Protein AF-A0A946UNJ3-F1 (afdb_monomer)

pLDDT: mean 85.1, std 15.71, range [40.22, 98.62]

Sequence (190 aa):
MTQVLRIAALFFGLLSFAACEQPQSEQPGTMLADGFWHARITLPGGDIDTGLELKRTSAGYVGSLINGQERVAIDDVRISDDGVLLRFSAFDNEIRAQRIGTGLAGELILTKRHGELQSMPFAATPGAAKAEQPAAASDADMSGRWAVQFNEPDGSISPSIGEFSQRGSRLFGTFLNPNGDYRYLAGHVR

Structure (mmCIF, N/CA/C/O backbone):
data_AF-A0A946UNJ3-F1
#
_entry.id   AF-A0A946UNJ3-F1
#
loop_
_atom_site.group_PDB
_atom_site.id
_atom_site.type_symbol
_atom_site.label_atom_id
_atom_site.label_alt_id
_atom_site.label_comp_id
_atom_site.label_asym_id
_atom_site.label_entity_id
_atom_site.label_seq_id
_atom_site.pdbx_PDB_ins_code
_atom_site.Cartn_x
_atom_site.Cartn_y
_atom_site.Cartn_z
_atom_site.occupancy
_atom_site.B_iso_or_equiv
_atom_site.auth_seq_id
_atom_site.auth_comp_id
_atom_site.auth_asym_id
_atom_site.auth_atom_id
_atom_site.pdbx_PDB_model_num
ATOM 1 N N . MET A 1 1 ? -37.111 3.731 96.669 1.00 42.47 1 MET A N 1
ATOM 2 C CA . MET A 1 1 ? -37.989 3.810 95.481 1.00 42.47 1 MET A CA 1
ATOM 3 C C . MET A 1 1 ? -37.128 4.169 94.284 1.00 42.47 1 MET A C 1
ATOM 5 O O . MET A 1 1 ? -36.212 4.967 94.409 1.00 42.47 1 MET A O 1
ATOM 9 N N . THR A 1 2 ? -37.348 3.441 93.206 1.00 40.22 2 THR A N 1
ATOM 10 C CA . THR A 1 2 ? -36.423 3.041 92.139 1.00 40.22 2 THR A CA 1
ATOM 11 C C . THR A 1 2 ? -36.188 4.154 91.109 1.00 40.22 2 THR A C 1
ATOM 13 O O . THR A 1 2 ? -37.158 4.693 90.587 1.00 40.22 2 THR A O 1
ATOM 16 N N . GLN A 1 3 ? -34.932 4.472 90.765 1.00 46.34 3 GLN A N 1
ATOM 17 C CA . GLN A 1 3 ? -34.619 5.222 89.539 1.00 46.34 3 GLN A CA 1
ATOM 18 C C . GLN A 1 3 ? -34.158 4.257 88.444 1.00 46.34 3 GLN A C 1
ATOM 20 O O . GLN A 1 3 ? -33.258 3.445 88.639 1.00 46.34 3 GLN A O 1
ATOM 25 N N . VAL A 1 4 ? -34.843 4.340 87.307 1.00 47.16 4 VAL A N 1
ATOM 26 C CA . VAL A 1 4 ? -34.701 3.481 86.132 1.00 47.16 4 VAL A CA 1
ATOM 27 C C . VAL A 1 4 ? -33.674 4.099 85.183 1.00 47.16 4 VAL A C 1
ATOM 29 O O . VAL A 1 4 ? -33.834 5.236 84.743 1.00 47.16 4 VAL A O 1
ATOM 32 N N . LEU A 1 5 ? -32.633 3.333 84.863 1.00 45.84 5 LEU A N 1
ATOM 33 C CA . LEU A 1 5 ? -31.602 3.653 83.878 1.00 45.84 5 LEU A CA 1
ATOM 34 C C . LEU A 1 5 ? -32.185 3.500 82.459 1.00 45.84 5 LEU A C 1
ATOM 36 O O . LEU A 1 5 ? -32.643 2.420 82.091 1.00 45.84 5 LEU A O 1
ATOM 40 N N . ARG A 1 6 ? -32.190 4.572 81.657 1.00 49.66 6 ARG A N 1
ATOM 41 C CA . ARG A 1 6 ? -32.596 4.534 80.241 1.00 49.66 6 ARG A CA 1
ATOM 42 C C . ARG A 1 6 ? -31.365 4.305 79.364 1.00 49.66 6 ARG A C 1
ATOM 44 O O . ARG A 1 6 ? -30.538 5.199 79.223 1.00 49.66 6 ARG A O 1
ATOM 51 N N . ILE A 1 7 ? -31.259 3.118 78.772 1.00 51.38 7 ILE A N 1
ATOM 52 C CA . ILE A 1 7 ? -30.267 2.795 77.740 1.00 51.38 7 ILE A CA 1
ATOM 53 C C . ILE A 1 7 ? -30.878 3.173 76.387 1.00 51.38 7 ILE A C 1
ATOM 55 O O . ILE A 1 7 ? -31.868 2.580 75.964 1.00 51.38 7 ILE A O 1
ATOM 59 N N . ALA A 1 8 ? -30.316 4.183 75.724 1.00 48.91 8 ALA A N 1
ATOM 60 C CA . ALA A 1 8 ? -30.650 4.515 74.344 1.00 48.91 8 ALA A CA 1
ATOM 61 C C . ALA A 1 8 ? -29.803 3.637 73.409 1.00 48.91 8 ALA A C 1
ATOM 63 O O . ALA A 1 8 ? -28.591 3.813 73.316 1.00 48.91 8 ALA A O 1
ATOM 64 N N . ALA A 1 9 ? -30.434 2.671 72.743 1.00 51.00 9 ALA A N 1
ATOM 65 C CA . ALA A 1 9 ? -29.799 1.876 71.699 1.00 51.00 9 ALA A CA 1
ATOM 66 C C . ALA A 1 9 ? -29.855 2.649 70.370 1.00 51.00 9 ALA A C 1
ATOM 68 O O . ALA A 1 9 ? -30.933 2.831 69.804 1.00 51.00 9 ALA A O 1
ATOM 69 N N . LEU A 1 10 ? -28.705 3.118 69.876 1.00 49.47 10 LEU A N 1
ATOM 70 C CA . LEU A 1 10 ? -28.580 3.625 68.508 1.00 49.47 10 LEU A CA 1
ATOM 71 C C . LEU A 1 10 ? -28.491 2.438 67.539 1.00 49.47 10 LEU A C 1
ATOM 73 O O . LEU A 1 10 ? -27.493 1.723 67.504 1.00 49.47 10 LEU A O 1
ATOM 77 N N . PHE A 1 11 ? -29.537 2.251 66.737 1.00 49.88 11 PHE A N 1
ATOM 78 C CA . PHE A 1 11 ? -29.521 1.384 65.562 1.00 49.88 11 PHE A CA 1
ATOM 79 C C . PHE A 1 11 ? -28.739 2.076 64.437 1.00 49.88 11 PHE A C 1
ATOM 81 O O . PHE A 1 11 ? -29.204 3.060 63.864 1.00 49.88 11 PHE A O 1
ATOM 88 N N . PHE A 1 12 ? -27.548 1.568 64.119 1.00 50.41 12 PHE A N 1
ATOM 89 C CA . PHE A 1 12 ? -26.779 1.987 62.948 1.00 50.41 12 PHE A CA 1
ATOM 90 C C . PHE A 1 12 ? -27.287 1.196 61.733 1.00 50.41 12 PHE A C 1
ATOM 92 O O . PHE A 1 12 ? -26.986 0.014 61.574 1.00 50.41 12 PHE A O 1
ATOM 99 N N . GLY A 1 13 ? -28.142 1.824 60.922 1.00 50.25 13 GLY A N 1
ATOM 100 C CA . GLY A 1 13 ? -28.676 1.234 59.696 1.00 50.25 13 GLY A CA 1
ATOM 101 C C . GLY A 1 13 ? -27.605 1.154 58.609 1.00 50.25 13 GLY A C 1
ATOM 102 O O . GLY A 1 13 ? -27.088 2.179 58.168 1.00 50.25 13 GLY A O 1
ATOM 103 N N . LEU A 1 14 ? -27.283 -0.064 58.171 1.00 58.34 14 LEU A N 1
ATOM 104 C CA . LEU A 1 14 ? -26.451 -0.328 56.998 1.00 58.34 14 LEU A CA 1
ATOM 105 C C . LEU A 1 14 ? -27.225 0.096 55.733 1.00 58.34 14 LEU A C 1
ATOM 107 O O . LEU A 1 14 ? -28.167 -0.584 55.328 1.00 58.34 14 LEU A O 1
ATOM 111 N N . LEU A 1 15 ? -26.845 1.216 55.109 1.00 58.19 15 LEU A N 1
ATOM 112 C CA . LEU A 1 15 ? -27.296 1.565 53.758 1.00 58.19 15 LEU A CA 1
ATOM 113 C C . LEU A 1 15 ? -26.518 0.723 52.738 1.00 58.19 15 LEU A C 1
ATOM 115 O O . LEU A 1 15 ? -25.352 0.989 52.448 1.00 58.19 15 LEU A O 1
ATOM 119 N N . SER A 1 16 ? -27.172 -0.292 52.181 1.00 51.38 16 SER A N 1
ATOM 120 C CA . SER A 1 16 ? -26.684 -1.031 51.019 1.00 51.38 16 SER A CA 1
ATOM 121 C C . SER A 1 16 ? -26.846 -0.165 49.766 1.00 51.38 16 SER A C 1
ATOM 123 O O . SER A 1 16 ? -27.938 -0.062 49.212 1.00 51.38 16 SER A O 1
ATOM 125 N N . PHE A 1 17 ? -25.766 0.472 49.313 1.00 57.84 17 PHE A N 1
ATOM 126 C CA . PHE A 1 17 ? -25.720 1.073 47.980 1.00 57.84 17 PHE A CA 1
ATOM 127 C C . PHE A 1 17 ? -25.658 -0.050 46.940 1.00 57.84 17 PHE A C 1
ATOM 129 O O . PHE A 1 17 ? -24.601 -0.620 46.681 1.00 57.84 17 PHE A O 1
ATOM 136 N N . ALA A 1 18 ? -26.807 -0.386 46.356 1.00 57.81 18 ALA A N 1
ATOM 137 C CA . ALA A 1 18 ? -26.866 -1.144 45.116 1.00 57.81 18 ALA A CA 1
ATOM 138 C C . ALA A 1 18 ? -26.365 -0.233 43.984 1.00 57.81 18 ALA A C 1
ATOM 140 O O . ALA A 1 18 ? -27.111 0.593 43.458 1.00 57.81 18 ALA A O 1
ATOM 141 N N . ALA A 1 19 ? -25.077 -0.337 43.659 1.00 59.09 19 ALA A N 1
ATOM 142 C CA . ALA A 1 19 ? -24.519 0.262 42.458 1.00 59.09 19 ALA A CA 1
ATOM 143 C C . ALA A 1 19 ? -25.071 -0.508 41.251 1.00 59.09 19 ALA A C 1
ATOM 145 O O . ALA A 1 19 ? -24.641 -1.621 40.957 1.00 59.09 19 ALA A O 1
ATOM 146 N N . CYS A 1 20 ? -26.074 0.063 40.586 1.00 59.00 20 CYS A N 1
ATOM 147 C CA . CYS A 1 20 ? -26.451 -0.368 39.248 1.00 59.00 20 CYS A CA 1
ATOM 148 C C . CYS A 1 20 ? -25.276 -0.069 38.315 1.00 59.00 20 CYS A C 1
ATOM 150 O O . CYS A 1 20 ? -25.045 1.084 37.952 1.00 59.00 20 CYS A O 1
ATOM 152 N N . GLU A 1 21 ? -24.538 -1.103 37.933 1.00 55.88 21 GLU A N 1
ATOM 153 C CA . GLU A 1 21 ? -23.559 -1.027 36.857 1.00 55.88 21 GLU A CA 1
ATOM 154 C C . GLU A 1 21 ? -24.334 -0.878 35.542 1.00 55.88 21 GLU A C 1
ATOM 156 O O . GLU A 1 21 ? -24.889 -1.836 35.002 1.00 55.88 21 GLU A O 1
ATOM 161 N N . GLN A 1 22 ? -24.491 0.364 35.080 1.00 55.31 22 GLN A N 1
ATOM 162 C CA . GLN A 1 22 ? -25.077 0.631 33.772 1.00 55.31 22 GLN A CA 1
ATOM 163 C C . GLN A 1 22 ? -24.116 0.118 32.691 1.00 55.31 22 GLN A C 1
ATOM 165 O O . GLN A 1 22 ? -22.941 0.492 32.713 1.00 55.31 22 GLN A O 1
ATOM 170 N N . PRO A 1 23 ? -24.585 -0.696 31.728 1.00 51.66 23 PRO A N 1
ATOM 171 C CA . PRO A 1 23 ? -23.760 -1.098 30.600 1.00 51.66 23 PRO A CA 1
ATOM 172 C C . PRO A 1 23 ? -23.327 0.158 29.839 1.00 51.66 23 PRO A C 1
ATOM 174 O O . PRO A 1 23 ? -24.168 0.958 29.420 1.00 51.66 23 PRO A O 1
ATOM 177 N N . GLN A 1 24 ? -22.013 0.351 29.702 1.00 49.00 24 GLN A N 1
ATOM 178 C CA . GLN A 1 24 ? -21.445 1.456 28.937 1.00 49.00 24 GLN A CA 1
ATOM 179 C C . GLN A 1 24 ? -21.927 1.352 27.489 1.00 49.00 24 GLN A C 1
ATOM 181 O O . GLN A 1 24 ? -21.536 0.458 26.743 1.00 49.00 24 GLN A O 1
ATOM 186 N N . SER A 1 25 ? -22.802 2.271 27.092 1.00 49.66 25 SER A N 1
ATOM 187 C CA . SER A 1 25 ? -23.155 2.488 25.695 1.00 49.66 25 SER A CA 1
ATOM 188 C C . SER A 1 25 ? -21.896 2.898 24.926 1.00 49.66 25 SER A C 1
ATOM 190 O O . SER A 1 25 ? -21.310 3.936 25.249 1.00 49.66 25 SER A O 1
ATOM 192 N N . GLU A 1 26 ? -21.483 2.095 23.936 1.00 49.47 26 GLU A N 1
ATOM 193 C CA . GLU A 1 26 ? -20.401 2.434 23.000 1.00 49.47 26 GLU A CA 1
ATOM 194 C C . GLU A 1 26 ? -20.651 3.842 22.434 1.00 49.47 26 GLU A C 1
ATOM 196 O O . GLU A 1 26 ? -21.698 4.109 21.837 1.00 49.47 26 GLU A O 1
ATOM 201 N N . GLN A 1 27 ? -19.726 4.776 22.675 1.00 47.78 27 GLN A N 1
ATOM 202 C CA . GLN A 1 27 ? -19.889 6.142 22.195 1.00 47.78 27 GLN A CA 1
ATOM 203 C C . GLN A 1 27 ? -19.743 6.191 20.665 1.00 47.78 27 GLN A C 1
ATOM 205 O O . GLN A 1 27 ? -18.763 5.678 20.128 1.00 47.78 27 GLN A O 1
ATOM 210 N N . PRO A 1 28 ? -20.640 6.885 19.945 1.00 47.66 28 PRO A N 1
ATOM 211 C CA . PRO A 1 28 ? -20.635 6.946 18.480 1.00 47.66 28 PRO A CA 1
ATOM 212 C C . PRO A 1 28 ? -19.391 7.617 17.851 1.00 47.66 28 PRO A C 1
ATOM 214 O O . PRO A 1 28 ? -19.288 7.666 16.631 1.00 47.66 28 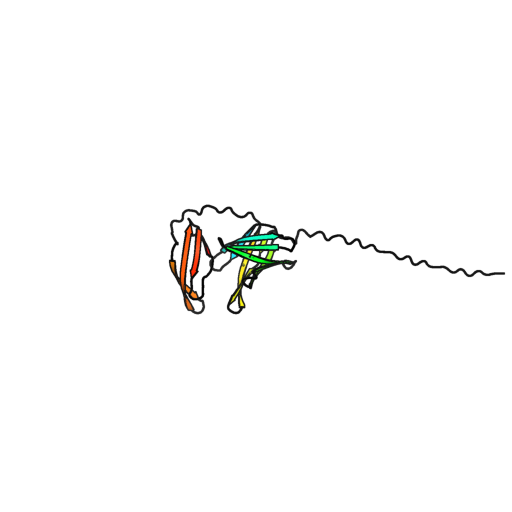PRO A O 1
ATOM 217 N N . GLY A 1 29 ? -18.436 8.115 18.651 1.00 56.03 29 GLY A N 1
ATOM 218 C CA . GLY A 1 29 ? -17.190 8.749 18.193 1.00 56.03 29 GLY A CA 1
ATOM 219 C C . GLY A 1 29 ? -15.953 7.838 18.110 1.00 56.03 29 GLY A C 1
ATOM 220 O O . GLY A 1 29 ? -14.927 8.270 17.588 1.00 56.03 29 GLY A O 1
ATOM 221 N N . THR A 1 30 ? -16.017 6.593 18.601 1.00 67.06 30 THR A N 1
ATOM 222 C CA . THR A 1 30 ? -14.864 5.663 18.622 1.00 67.06 30 THR A CA 1
ATOM 223 C C . THR A 1 30 ? -14.885 4.623 17.503 1.00 67.06 30 THR A C 1
ATOM 225 O O . THR A 1 30 ? -13.917 3.886 17.322 1.00 67.06 30 THR A O 1
ATOM 228 N N . MET A 1 31 ? -15.963 4.549 16.723 1.00 86.44 31 MET A N 1
ATOM 229 C CA . MET A 1 31 ? -16.123 3.544 15.672 1.00 86.44 31 MET A CA 1
ATOM 230 C C . MET A 1 31 ? -15.683 4.070 14.305 1.00 86.44 31 MET A C 1
ATOM 232 O O . MET A 1 31 ? -15.954 5.215 13.951 1.00 86.44 31 MET A O 1
ATOM 236 N N . LEU A 1 32 ? -15.018 3.219 13.522 1.00 92.19 32 LEU A N 1
ATOM 237 C CA . LEU A 1 32 ? -14.751 3.478 12.109 1.00 92.19 32 LEU A CA 1
ATOM 238 C C . LEU A 1 32 ? -15.896 2.909 11.271 1.00 92.19 32 LEU A C 1
ATOM 240 O O . LEU A 1 32 ? -16.498 1.903 11.637 1.00 92.19 32 LEU A O 1
ATOM 244 N N . ALA A 1 33 ? -16.195 3.559 10.148 1.00 93.88 33 ALA A N 1
ATOM 245 C CA . ALA A 1 33 ? -17.148 3.027 9.185 1.00 93.88 33 ALA A CA 1
ATOM 246 C C . ALA A 1 33 ? -16.638 1.705 8.585 1.00 93.88 33 ALA A C 1
ATOM 248 O O . ALA A 1 33 ? -15.491 1.614 8.136 1.00 93.88 33 ALA A O 1
ATOM 249 N N . ASP A 1 34 ? -17.521 0.710 8.549 1.00 94.75 34 ASP A N 1
ATOM 250 C CA . ASP A 1 34 ? -17.290 -0.545 7.842 1.00 94.75 34 ASP A CA 1
ATOM 251 C C . ASP A 1 34 ? -17.349 -0.340 6.324 1.00 94.75 34 ASP A C 1
ATOM 253 O O . ASP A 1 34 ? -18.137 0.457 5.808 1.00 94.75 34 ASP A O 1
ATOM 257 N N . GLY A 1 35 ? -16.550 -1.122 5.601 1.00 95.62 35 GLY A N 1
ATOM 258 C CA . GLY A 1 35 ? -16.524 -1.162 4.147 1.00 95.62 35 GLY A CA 1
ATOM 259 C C . GLY A 1 35 ? -15.325 -0.441 3.545 1.00 95.62 35 GLY A C 1
ATOM 260 O O . GLY A 1 35 ? -14.227 -0.425 4.105 1.00 95.62 35 GLY A O 1
ATOM 261 N N . PHE A 1 36 ? -15.530 0.093 2.344 1.00 97.25 36 PHE A N 1
ATOM 262 C CA . PHE A 1 36 ? -14.470 0.657 1.522 1.00 97.25 36 PHE A CA 1
ATOM 263 C C . PHE A 1 36 ? -14.186 2.123 1.876 1.00 97.25 36 PHE A C 1
ATOM 265 O O . PHE A 1 36 ? -15.066 2.902 2.241 1.00 97.25 36 PHE A O 1
ATOM 272 N N . TRP A 1 37 ? -12.925 2.500 1.730 1.00 97.75 37 TRP A N 1
ATOM 273 C CA . TRP A 1 37 ? -12.398 3.836 1.925 1.00 97.75 37 TRP A CA 1
ATOM 274 C C . TRP A 1 37 ? -11.535 4.198 0.718 1.00 97.75 37 TRP A C 1
ATOM 276 O O . TRP A 1 37 ? -10.652 3.436 0.314 1.00 97.75 37 TRP A O 1
ATOM 286 N N . HIS A 1 38 ? -11.769 5.376 0.147 1.00 96.69 38 HIS A N 1
ATOM 287 C CA . HIS A 1 38 ? -10.869 5.963 -0.838 1.00 96.69 38 HIS A CA 1
ATOM 288 C C . HIS A 1 38 ? -9.634 6.463 -0.107 1.00 96.69 38 HIS A C 1
ATOM 290 O O . HIS A 1 38 ? -9.719 7.441 0.633 1.00 96.69 38 HIS A O 1
ATOM 296 N N . ALA A 1 39 ? -8.513 5.778 -0.295 1.00 97.12 39 ALA A N 1
ATOM 297 C CA . ALA A 1 39 ? -7.251 6.109 0.334 1.00 97.12 39 ALA A CA 1
ATOM 298 C C . ALA A 1 39 ? -6.309 6.786 -0.667 1.00 97.12 39 ALA A C 1
ATOM 300 O O . ALA A 1 39 ? -6.368 6.551 -1.874 1.00 97.12 39 ALA A O 1
ATOM 301 N N . ARG A 1 40 ? -5.426 7.632 -0.154 1.00 96.88 40 ARG A N 1
ATOM 302 C CA . ARG A 1 40 ? -4.381 8.305 -0.912 1.00 96.88 40 ARG A CA 1
ATOM 303 C C . ARG A 1 40 ? -3.081 8.258 -0.136 1.00 96.88 40 ARG A C 1
ATOM 305 O O . ARG A 1 40 ? -3.077 8.532 1.063 1.00 96.88 40 ARG A O 1
ATOM 312 N N . ILE A 1 41 ? -1.998 7.959 -0.842 1.00 96.88 41 ILE A N 1
ATOM 313 C CA . ILE A 1 41 ? -0.628 8.074 -0.345 1.00 96.88 41 ILE A CA 1
ATOM 314 C C . ILE A 1 41 ? 0.089 9.105 -1.213 1.00 96.88 41 ILE A C 1
ATOM 316 O O . ILE A 1 41 ? 0.117 8.960 -2.434 1.00 96.88 41 ILE A O 1
ATOM 320 N N . THR A 1 42 ? 0.663 10.137 -0.605 1.00 95.88 42 THR A N 1
ATOM 321 C CA . THR A 1 42 ? 1.385 11.182 -1.343 1.00 95.88 42 THR A CA 1
ATOM 322 C C . THR A 1 42 ? 2.873 10.855 -1.397 1.00 95.88 42 THR A C 1
ATOM 324 O O . THR A 1 42 ? 3.524 10.685 -0.367 1.00 95.88 42 THR A O 1
ATOM 327 N N . LEU A 1 43 ? 3.423 10.786 -2.609 1.00 89.56 43 LEU A N 1
ATOM 328 C CA . LEU A 1 43 ? 4.853 10.614 -2.868 1.00 89.56 43 LEU A CA 1
ATOM 329 C C . LEU A 1 43 ? 5.437 11.876 -3.516 1.00 89.56 43 LEU A C 1
ATOM 331 O O . LEU A 1 43 ? 4.701 12.637 -4.147 1.00 89.56 43 LEU A O 1
ATOM 335 N N . PRO A 1 44 ? 6.772 12.061 -3.486 1.00 84.31 44 PRO A N 1
ATOM 336 C CA . PRO A 1 44 ? 7.431 13.125 -4.248 1.00 84.31 44 PRO A CA 1
ATOM 337 C C . PRO A 1 44 ? 7.102 13.098 -5.751 1.00 84.31 44 PRO A C 1
ATOM 339 O O . PRO A 1 44 ? 7.047 14.143 -6.389 1.00 84.31 44 PRO A O 1
ATOM 342 N N . GLY A 1 45 ? 6.872 11.903 -6.310 1.00 82.94 45 GLY A N 1
ATOM 343 C CA . GLY A 1 45 ? 6.526 11.697 -7.721 1.00 82.94 45 GLY A CA 1
ATOM 344 C C . GLY A 1 45 ? 5.034 11.815 -8.053 1.00 82.94 45 GLY A C 1
ATOM 345 O O . GLY A 1 45 ? 4.668 11.611 -9.208 1.00 82.94 45 GLY A O 1
ATOM 346 N N . GLY A 1 46 ? 4.177 12.114 -7.071 1.00 87.50 46 GLY A N 1
ATOM 347 C CA . GLY A 1 46 ? 2.729 12.235 -7.242 1.00 87.50 46 GLY A CA 1
ATOM 348 C C . GLY A 1 46 ? 1.917 11.366 -6.283 1.00 87.50 46 GLY A C 1
ATOM 349 O O . GLY A 1 46 ? 2.452 10.578 -5.505 1.00 87.50 46 GLY A O 1
ATOM 350 N N . ASP A 1 47 ? 0.599 11.523 -6.339 1.00 91.25 47 ASP A N 1
ATOM 351 C CA . ASP A 1 47 ? -0.323 10.786 -5.479 1.00 91.25 47 ASP A CA 1
ATOM 352 C C . ASP A 1 47 ? -0.600 9.372 -6.010 1.00 91.25 47 ASP A C 1
ATOM 354 O O . ASP A 1 47 ? -0.833 9.164 -7.205 1.00 91.25 47 ASP A O 1
ATOM 358 N N . ILE A 1 48 ? -0.650 8.406 -5.093 1.00 90.19 48 ILE A N 1
ATOM 359 C CA . ILE A 1 48 ? -1.222 7.078 -5.317 1.00 90.19 48 ILE A CA 1
ATOM 360 C C . ILE A 1 48 ? -2.637 7.079 -4.749 1.00 90.19 48 ILE A C 1
ATOM 362 O O . ILE A 1 48 ? -2.816 7.067 -3.531 1.00 90.19 48 ILE A O 1
ATOM 366 N N . ASP A 1 49 ? -3.639 7.038 -5.625 1.00 90.94 49 ASP A N 1
ATOM 367 C CA . ASP A 1 49 ? -5.016 6.748 -5.228 1.00 90.94 49 ASP A CA 1
ATOM 368 C C . ASP A 1 49 ? -5.192 5.220 -5.091 1.00 90.94 49 ASP A C 1
ATOM 370 O O . ASP A 1 49 ? -4.990 4.456 -6.036 1.00 90.94 49 ASP A O 1
ATOM 374 N N . THR A 1 50 ? -5.565 4.769 -3.895 1.00 92.44 50 THR A N 1
ATOM 375 C CA . THR A 1 50 ? -5.661 3.362 -3.478 1.00 92.44 50 THR A CA 1
ATOM 376 C C . THR A 1 50 ? -6.959 3.124 -2.685 1.00 92.44 50 THR A C 1
ATOM 378 O O . THR A 1 50 ? -7.771 4.031 -2.482 1.00 92.44 50 THR A O 1
ATOM 381 N N . GLY A 1 51 ? -7.224 1.880 -2.292 1.00 95.38 51 GLY A N 1
ATOM 382 C CA . GLY A 1 51 ? -8.360 1.519 -1.449 1.00 95.38 51 GLY A CA 1
ATOM 383 C C . GLY A 1 51 ? -7.905 1.050 -0.075 1.00 95.38 51 GLY A C 1
ATOM 384 O O . GLY A 1 51 ? -6.914 0.338 0.038 1.00 95.38 51 GLY A O 1
ATOM 385 N N . LEU A 1 52 ? -8.659 1.399 0.958 1.00 97.81 52 LEU A N 1
ATOM 386 C CA . LEU A 1 52 ? -8.597 0.752 2.265 1.00 97.81 52 LEU A CA 1
ATOM 387 C C . LEU A 1 52 ? -9.954 0.089 2.510 1.00 97.81 52 LEU A C 1
ATOM 389 O O . LEU A 1 52 ? -10.991 0.710 2.322 1.00 97.81 52 LEU A O 1
ATOM 393 N N . GLU A 1 53 ? -9.972 -1.172 2.913 1.00 97.62 53 GLU A N 1
ATOM 394 C CA . GLU A 1 53 ? -11.196 -1.850 3.338 1.00 97.62 53 GLU A CA 1
ATOM 395 C C . GLU A 1 53 ? -11.085 -2.177 4.821 1.00 97.62 53 GLU A C 1
ATOM 397 O O . GLU A 1 53 ? -10.096 -2.772 5.245 1.00 97.62 53 GLU A O 1
ATOM 402 N N . LEU A 1 54 ? -12.079 -1.768 5.606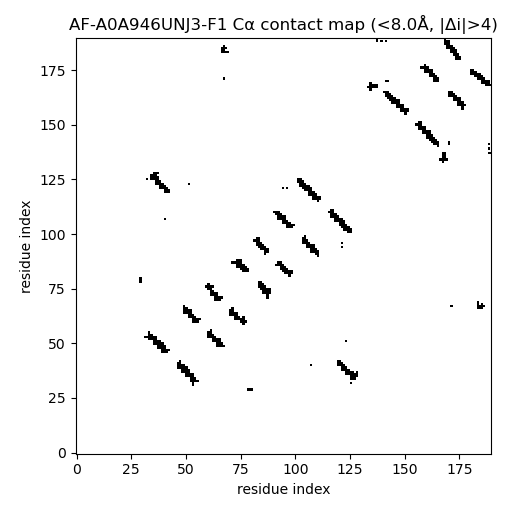 1.00 97.62 54 LEU A N 1
ATOM 403 C CA . LEU A 1 54 ? -12.170 -2.049 7.035 1.00 97.62 54 LEU A CA 1
ATOM 404 C C . LEU A 1 54 ? -13.418 -2.878 7.306 1.00 97.62 54 LEU A C 1
ATOM 406 O O . LEU A 1 54 ? -14.482 -2.635 6.738 1.00 97.62 54 LEU A O 1
ATOM 410 N N . LYS A 1 55 ? -13.294 -3.859 8.192 1.00 96.44 55 LYS A N 1
ATOM 411 C CA . LYS A 1 55 ? -14.401 -4.717 8.588 1.00 96.44 55 LYS A CA 1
ATOM 412 C C . LYS A 1 55 ? -14.395 -4.910 10.092 1.00 96.44 55 LYS A C 1
ATOM 414 O O . LYS A 1 55 ? -13.439 -5.460 10.645 1.00 96.44 55 LYS A O 1
ATOM 419 N N . ARG A 1 56 ? -15.489 -4.524 10.744 1.00 94.75 56 ARG A N 1
ATOM 420 C CA . ARG A 1 56 ? -15.748 -4.880 12.133 1.00 94.75 56 ARG A CA 1
ATOM 421 C C . ARG A 1 56 ? -15.963 -6.387 12.275 1.00 94.75 56 ARG A C 1
ATOM 423 O O . ARG A 1 56 ? -16.623 -7.055 11.478 1.00 94.75 56 ARG A O 1
ATOM 430 N N . THR A 1 57 ? -15.390 -6.918 13.338 1.00 93.06 57 THR A N 1
ATOM 431 C CA . THR A 1 57 ? -15.499 -8.298 13.801 1.00 93.06 57 THR A CA 1
ATOM 432 C C . THR A 1 57 ? -15.901 -8.286 15.275 1.00 93.06 57 THR A C 1
ATOM 434 O O . THR A 1 57 ? -15.935 -7.232 15.911 1.00 93.06 57 THR A O 1
ATOM 437 N N . SER A 1 58 ? -16.162 -9.455 15.859 1.00 90.44 58 SER A N 1
ATOM 438 C CA . SER A 1 58 ? -16.391 -9.567 17.306 1.00 90.44 58 SER A CA 1
ATOM 439 C C . SER A 1 58 ? -15.156 -9.224 18.151 1.00 90.44 58 SER A C 1
ATOM 441 O O . SER A 1 58 ? -15.303 -8.961 19.337 1.00 90.44 58 SER A O 1
ATOM 443 N N . ALA A 1 59 ? -13.952 -9.249 17.565 1.00 89.06 59 ALA A N 1
ATOM 444 C CA . ALA A 1 59 ? -12.681 -9.012 18.254 1.00 89.06 59 ALA A CA 1
ATOM 445 C C . ALA A 1 59 ? -12.095 -7.606 18.008 1.00 89.06 59 ALA A C 1
ATOM 447 O O . ALA A 1 59 ? -11.003 -7.313 18.486 1.00 89.06 59 ALA A O 1
ATOM 448 N N . GLY A 1 60 ? -12.787 -6.741 17.257 1.00 91.25 60 GLY A N 1
ATOM 449 C CA . GLY A 1 60 ? -12.280 -5.432 16.837 1.00 91.25 60 GLY A CA 1
ATOM 450 C C . GLY A 1 60 ? -12.426 -5.240 15.332 1.00 91.25 60 GLY A C 1
ATOM 451 O O . GLY A 1 60 ? -13.446 -5.619 14.762 1.00 91.25 60 GLY A O 1
ATOM 452 N N . TYR A 1 61 ? -11.414 -4.685 14.671 1.00 95.44 61 TYR A N 1
ATOM 453 C CA . TYR A 1 61 ? -11.407 -4.503 13.218 1.00 95.44 61 TYR A CA 1
ATOM 454 C C . TYR A 1 61 ? -10.291 -5.316 12.572 1.00 95.44 61 TYR A C 1
ATOM 456 O O . TYR A 1 61 ? -9.222 -5.501 13.145 1.00 95.44 61 TYR A O 1
ATOM 464 N N . VAL A 1 62 ? -10.546 -5.748 11.346 1.00 96.81 62 VAL A N 1
ATOM 465 C CA . VAL A 1 62 ? -9.522 -6.197 10.399 1.00 96.81 62 VAL A CA 1
ATOM 466 C C . VAL A 1 62 ? -9.646 -5.358 9.138 1.00 96.81 62 VAL A C 1
ATOM 468 O O . VAL A 1 62 ? -10.688 -4.738 8.900 1.00 96.81 62 VAL A O 1
ATOM 471 N N . GLY A 1 63 ? -8.610 -5.339 8.311 1.00 96.94 63 GLY A N 1
ATOM 472 C CA . GLY A 1 63 ? -8.675 -4.591 7.068 1.00 96.94 63 GLY A CA 1
ATOM 473 C C . GLY A 1 63 ? -7.752 -5.086 5.975 1.00 96.94 63 GLY A C 1
ATOM 474 O O . GLY A 1 63 ? -7.090 -6.120 6.076 1.00 96.94 63 GLY A O 1
ATOM 475 N N . SER A 1 64 ? -7.730 -4.337 4.882 1.00 97.44 64 SER A N 1
ATOM 476 C CA . SER A 1 64 ? -6.782 -4.532 3.792 1.00 97.44 64 SER A CA 1
ATOM 477 C C . SER A 1 64 ? -6.502 -3.222 3.068 1.00 97.44 64 SER A C 1
ATOM 479 O O . SER A 1 64 ? -7.434 -2.478 2.766 1.00 97.44 64 SER A O 1
ATOM 481 N N . LEU A 1 65 ? -5.237 -2.974 2.732 1.00 96.19 65 LEU A N 1
ATOM 482 C CA . LEU A 1 65 ? -4.850 -1.948 1.761 1.00 96.19 65 LEU A CA 1
ATOM 483 C C . LEU A 1 65 ? -4.840 -2.566 0.356 1.00 96.19 65 LEU A C 1
ATOM 485 O O . LEU A 1 65 ? -4.355 -3.681 0.168 1.00 96.19 65 LEU A O 1
ATOM 489 N N . ILE A 1 66 ? -5.395 -1.865 -0.627 1.00 93.44 66 ILE A N 1
ATOM 490 C CA . ILE A 1 66 ? -5.689 -2.398 -1.961 1.00 93.44 66 ILE A CA 1
ATOM 491 C C . ILE A 1 66 ? -4.784 -1.729 -2.994 1.00 93.44 66 ILE A C 1
ATOM 493 O O . ILE A 1 66 ? -4.986 -0.570 -3.354 1.00 93.44 66 ILE A O 1
ATOM 497 N N . ASN A 1 67 ? -3.824 -2.473 -3.529 1.00 87.62 67 ASN A N 1
ATOM 498 C CA . ASN A 1 67 ? -2.912 -2.005 -4.567 1.00 87.62 67 ASN A CA 1
ATOM 499 C C . ASN A 1 67 ? -3.181 -2.754 -5.879 1.00 87.62 67 ASN A C 1
ATOM 501 O O . ASN A 1 67 ? -2.688 -3.858 -6.115 1.00 87.62 67 ASN A O 1
ATOM 505 N N . GLY A 1 68 ? -4.024 -2.169 -6.732 1.00 83.56 68 GLY A N 1
ATOM 506 C CA . GLY A 1 68 ? -4.485 -2.834 -7.947 1.00 83.56 68 GLY A CA 1
ATOM 507 C C . GLY A 1 68 ? -5.256 -4.115 -7.626 1.00 83.56 68 GLY A C 1
ATOM 508 O O . GLY A 1 68 ? -6.356 -4.057 -7.085 1.00 83.56 68 GLY A O 1
ATOM 509 N N . GLN A 1 69 ? -4.685 -5.266 -7.988 1.00 82.38 69 GLN A N 1
ATOM 510 C CA . GLN A 1 69 ? -5.264 -6.585 -7.697 1.00 82.38 69 GLN A CA 1
ATOM 511 C C . GLN A 1 69 ? -4.785 -7.161 -6.355 1.00 82.38 69 GLN A C 1
ATOM 513 O O . GLN A 1 69 ? -5.359 -8.135 -5.868 1.00 82.38 69 GLN A O 1
ATOM 518 N 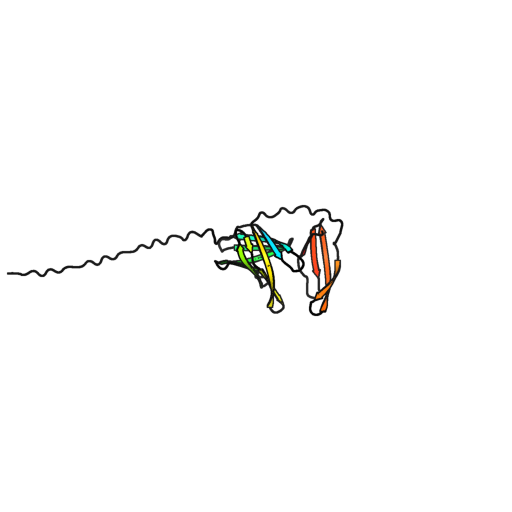N . GLU A 1 70 ? -3.749 -6.577 -5.748 1.00 88.31 70 GLU A N 1
ATOM 519 C CA . GLU A 1 70 ? -3.217 -7.028 -4.468 1.00 88.31 70 GLU A CA 1
ATOM 520 C C . GLU A 1 70 ? -4.025 -6.454 -3.302 1.00 88.31 70 GLU A C 1
ATOM 522 O O . GLU A 1 70 ? -4.406 -5.281 -3.285 1.00 88.31 70 GLU A O 1
ATOM 527 N N . ARG A 1 71 ? -4.254 -7.302 -2.297 1.00 92.56 71 ARG A N 1
ATOM 528 C CA . ARG A 1 71 ? -4.846 -6.934 -1.012 1.00 92.56 71 ARG A CA 1
ATOM 529 C C . ARG A 1 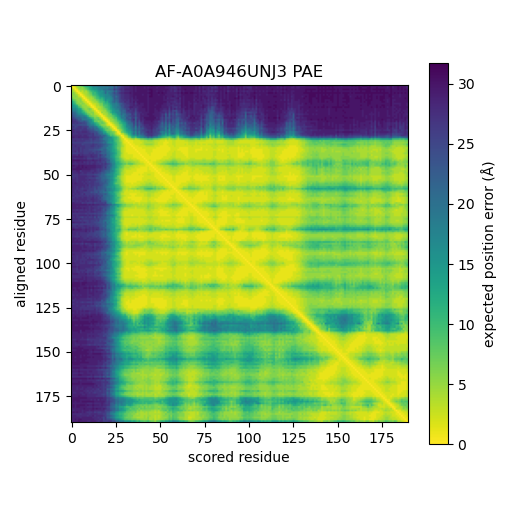71 ? -3.845 -7.261 0.083 1.00 92.56 71 ARG A C 1
ATOM 531 O O . ARG A 1 71 ? -3.593 -8.429 0.367 1.00 92.56 71 ARG A O 1
ATOM 538 N N . VAL A 1 72 ? -3.270 -6.224 0.674 1.00 94.12 72 VAL A N 1
ATOM 539 C CA . VAL A 1 72 ? -2.307 -6.341 1.766 1.00 94.12 72 VAL A CA 1
ATOM 540 C C . VAL A 1 72 ? -3.083 -6.350 3.076 1.00 94.12 72 VAL A C 1
ATOM 542 O O . VAL A 1 72 ? -3.746 -5.365 3.399 1.00 94.12 72 VAL A O 1
ATOM 545 N N . ALA A 1 73 ? -3.034 -7.464 3.804 1.00 96.62 73 ALA A N 1
ATOM 546 C CA . ALA A 1 73 ? -3.791 -7.637 5.038 1.00 96.62 73 ALA A CA 1
ATOM 547 C C . ALA A 1 73 ? -3.344 -6.659 6.136 1.00 96.62 73 ALA A C 1
ATOM 549 O O . ALA A 1 73 ? -2.151 -6.415 6.324 1.00 96.62 73 ALA A O 1
ATOM 550 N N . ILE A 1 74 ? -4.330 -6.143 6.866 1.00 97.75 74 ILE A N 1
ATOM 551 C CA . ILE A 1 74 ? -4.174 -5.377 8.101 1.00 97.75 74 ILE A CA 1
ATOM 552 C C . ILE A 1 74 ? -4.832 -6.214 9.195 1.00 97.75 74 ILE A C 1
ATOM 554 O O . ILE A 1 74 ? -6.058 -6.356 9.228 1.00 97.75 74 ILE A O 1
ATOM 558 N N . ASP A 1 75 ? -4.010 -6.808 10.048 1.00 95.44 75 ASP A N 1
ATOM 559 C CA . ASP A 1 75 ? -4.407 -7.797 11.053 1.00 95.44 75 ASP A CA 1
ATOM 560 C C . ASP A 1 75 ? -4.395 -7.261 12.491 1.00 95.44 75 ASP A C 1
ATOM 562 O O . ASP A 1 75 ? -4.958 -7.896 13.380 1.00 95.44 75 ASP A O 1
ATOM 566 N N . ASP A 1 76 ? -3.838 -6.069 12.709 1.00 95.62 76 ASP A N 1
ATOM 567 C CA . ASP A 1 76 ? -3.894 -5.353 13.985 1.00 95.62 76 ASP A CA 1
ATOM 568 C C . ASP A 1 76 ? -4.387 -3.919 13.757 1.00 95.62 76 ASP A C 1
ATOM 570 O O . ASP A 1 76 ? -3.675 -3.054 13.237 1.00 95.62 76 ASP A O 1
ATOM 574 N N . VAL A 1 77 ? -5.650 -3.690 14.124 1.00 96.56 77 VAL A N 1
ATOM 575 C CA . VAL A 1 77 ? -6.309 -2.384 14.083 1.00 96.56 77 VAL A CA 1
ATOM 576 C C . VAL A 1 77 ? -6.587 -1.929 15.505 1.00 96.56 77 VAL A C 1
ATOM 578 O O . VAL A 1 77 ? -7.396 -2.529 16.215 1.00 96.56 77 VAL A O 1
ATOM 581 N N . ARG A 1 78 ? -5.964 -0.821 15.905 1.00 94.69 78 ARG A N 1
ATOM 582 C CA . ARG A 1 78 ? -6.170 -0.211 17.220 1.00 94.69 78 ARG A CA 1
ATOM 583 C C . ARG A 1 78 ? -6.761 1.168 17.060 1.00 94.69 78 ARG A C 1
ATOM 585 O O . ARG A 1 78 ? -6.302 1.967 16.248 1.00 94.69 78 ARG A O 1
ATOM 592 N N . ILE A 1 79 ? -7.781 1.436 17.860 1.00 93.25 79 ILE A N 1
ATOM 593 C CA . ILE A 1 79 ? -8.472 2.714 17.881 1.00 93.25 79 ILE A CA 1
ATOM 594 C C . ILE A 1 79 ? -8.444 3.222 19.317 1.00 93.25 79 ILE A C 1
ATOM 596 O O . ILE A 1 79 ? -8.887 2.525 20.227 1.00 93.25 79 ILE A O 1
ATOM 600 N N . SER A 1 80 ? -7.934 4.431 19.502 1.00 90.56 80 SER A N 1
ATOM 601 C CA . SER A 1 80 ? -7.932 5.148 20.774 1.00 90.56 80 SER A CA 1
ATOM 602 C C . SER A 1 80 ? -8.317 6.610 20.549 1.00 90.56 80 SER A C 1
ATOM 604 O O . SER A 1 80 ? -8.647 7.018 19.427 1.00 90.56 80 SER A O 1
ATOM 606 N N . ASP A 1 81 ? -8.277 7.399 21.618 1.00 85.44 81 ASP A N 1
ATOM 607 C CA . ASP A 1 81 ? -8.4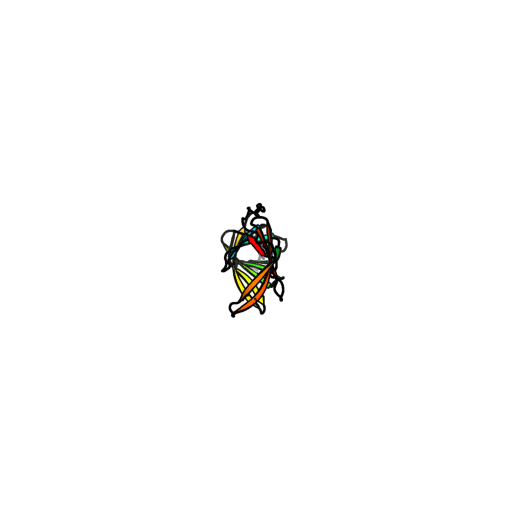46 8.851 21.546 1.00 85.44 81 ASP A CA 1
ATOM 608 C C . ASP A 1 81 ? -7.258 9.527 20.838 1.00 85.44 81 ASP A C 1
ATOM 610 O O . ASP A 1 81 ? -7.443 10.525 20.147 1.00 85.44 81 ASP A O 1
ATOM 614 N N . ASP A 1 82 ? -6.066 8.924 20.918 1.00 82.81 82 ASP A N 1
ATOM 615 C CA . ASP A 1 82 ? -4.839 9.403 20.261 1.00 82.81 82 ASP A CA 1
ATOM 616 C C . ASP A 1 82 ? -4.805 9.113 18.748 1.00 82.81 82 ASP A C 1
ATOM 618 O O . ASP A 1 82 ? -3.937 9.619 18.033 1.00 82.81 82 ASP A O 1
ATOM 622 N N . GLY A 1 83 ? -5.740 8.297 18.243 1.00 92.88 83 GLY A N 1
ATOM 623 C CA . GLY A 1 83 ? -5.910 8.043 16.816 1.00 92.88 83 GLY A CA 1
ATOM 624 C C . GLY A 1 83 ? -6.203 6.588 16.453 1.00 92.88 83 GLY A C 1
ATOM 625 O O . GLY A 1 83 ? -6.807 5.817 17.199 1.00 92.88 83 GLY A O 1
ATOM 626 N N . VAL A 1 84 ? -5.809 6.237 15.235 1.00 96.69 84 VAL A N 1
ATOM 627 C CA . VAL A 1 84 ? -5.989 4.938 14.595 1.00 96.69 84 VAL A CA 1
ATOM 628 C C . VAL A 1 84 ? -4.622 4.417 14.177 1.00 96.69 84 VAL A C 1
ATOM 630 O O . VAL A 1 84 ? -3.875 5.096 13.470 1.00 96.69 84 VAL A O 1
ATOM 633 N N . LEU A 1 85 ? -4.318 3.194 14.596 1.00 97.31 85 LEU A N 1
ATOM 634 C CA . LEU A 1 85 ? -3.147 2.440 14.178 1.00 97.31 85 LEU A CA 1
ATOM 635 C C . LEU A 1 85 ? -3.609 1.229 13.368 1.00 97.31 85 LEU A C 1
ATOM 637 O O . LEU A 1 85 ? -4.392 0.421 13.865 1.00 97.31 85 LEU A O 1
ATOM 641 N N . LEU A 1 86 ? -3.105 1.100 12.144 1.00 97.94 86 LEU A N 1
ATOM 642 C CA . LEU A 1 86 ? -3.323 -0.051 11.269 1.00 97.94 86 LEU A CA 1
ATOM 643 C C . LEU A 1 86 ? -1.964 -0.699 11.005 1.00 97.94 86 LEU A C 1
ATOM 645 O O . LEU A 1 86 ? -1.116 -0.069 10.378 1.00 97.94 86 LEU A O 1
ATOM 649 N N . ARG A 1 87 ? -1.724 -1.924 11.475 1.00 97.31 87 ARG A N 1
ATOM 650 C CA . ARG A 1 87 ? -0.448 -2.618 11.243 1.00 97.31 87 ARG A CA 1
ATOM 651 C C . ARG A 1 87 ? -0.585 -3.728 10.215 1.00 97.31 87 ARG A C 1
ATOM 653 O O . ARG A 1 87 ? -1.594 -4.428 10.160 1.00 97.31 87 ARG A O 1
ATOM 660 N N . PHE A 1 88 ? 0.474 -3.884 9.431 1.00 95.81 88 PHE A N 1
ATOM 661 C CA . PHE A 1 88 ? 0.630 -4.925 8.428 1.00 95.81 88 PHE A CA 1
ATOM 662 C C . PHE A 1 88 ? 1.674 -5.922 8.944 1.00 95.81 88 PHE A C 1
ATOM 664 O O . PHE A 1 88 ? 2.851 -5.802 8.600 1.00 95.81 88 PHE A O 1
ATOM 671 N N . SER A 1 89 ? 1.287 -6.887 9.790 1.00 88.44 89 SER A N 1
ATOM 672 C CA . SER A 1 89 ? 2.270 -7.712 10.524 1.00 88.44 89 SER A CA 1
ATOM 673 C C . SER A 1 89 ? 3.223 -8.508 9.623 1.00 88.44 89 SER A C 1
ATOM 675 O O . SER A 1 89 ? 4.333 -8.826 10.027 1.00 88.44 89 SER A O 1
ATOM 677 N N . ALA A 1 90 ? 2.835 -8.795 8.378 1.00 88.00 90 ALA A N 1
ATOM 678 C CA . ALA A 1 90 ? 3.705 -9.479 7.422 1.00 88.00 90 ALA A CA 1
ATOM 679 C C . ALA A 1 90 ? 4.881 -8.623 6.907 1.00 88.00 90 ALA A C 1
ATOM 681 O O . ALA A 1 90 ? 5.807 -9.171 6.311 1.00 88.00 90 ALA A O 1
ATOM 682 N N . PHE A 1 91 ? 4.834 -7.299 7.085 1.00 84.88 91 PHE A N 1
ATOM 683 C CA . PHE A 1 91 ? 5.785 -6.359 6.484 1.00 84.88 91 PHE A CA 1
ATOM 684 C C . PHE A 1 91 ? 6.368 -5.345 7.475 1.00 84.88 91 PHE A C 1
ATOM 686 O O . PHE A 1 91 ? 7.108 -4.467 7.044 1.00 84.88 91 PHE A O 1
ATOM 693 N N . ASP A 1 92 ? 6.006 -5.418 8.760 1.00 89.25 92 ASP A N 1
ATOM 694 C CA . ASP A 1 92 ? 6.367 -4.423 9.783 1.00 89.25 92 ASP A CA 1
ATOM 695 C C . ASP A 1 92 ? 6.060 -2.972 9.363 1.00 89.25 92 ASP A C 1
ATOM 697 O O . ASP A 1 92 ? 6.747 -2.024 9.746 1.00 89.25 92 ASP A O 1
ATOM 701 N N . ASN A 1 93 ? 5.010 -2.792 8.559 1.00 94.81 93 ASN A N 1
ATOM 702 C CA . ASN A 1 93 ? 4.528 -1.481 8.138 1.00 94.81 93 ASN A CA 1
ATOM 703 C C . ASN A 1 93 ? 3.351 -1.055 9.016 1.00 94.81 93 ASN A C 1
ATOM 705 O O . ASN A 1 93 ? 2.621 -1.892 9.560 1.00 94.81 93 ASN A O 1
ATOM 709 N N . GLU A 1 94 ? 3.120 0.251 9.106 1.00 97.56 94 GLU A N 1
ATOM 710 C CA . GLU A 1 94 ? 2.019 0.813 9.886 1.00 97.56 94 GLU A CA 1
ATOM 711 C C . GLU A 1 94 ? 1.388 2.009 9.173 1.00 97.56 94 GLU A C 1
ATOM 713 O O . GLU A 1 94 ? 2.084 2.799 8.547 1.00 97.56 94 GLU A O 1
ATOM 718 N N . ILE A 1 95 ? 0.079 2.201 9.322 1.00 98.44 95 ILE A N 1
ATOM 719 C CA . ILE A 1 95 ? -0.569 3.499 9.124 1.00 98.44 95 ILE A CA 1
ATOM 720 C C . ILE A 1 95 ? -0.911 4.057 10.498 1.00 98.44 95 ILE A C 1
ATOM 722 O O . ILE A 1 95 ? -1.588 3.398 11.291 1.00 98.44 95 ILE A O 1
ATOM 726 N N . ARG A 1 96 ? -0.469 5.286 10.763 1.00 98.25 96 ARG A N 1
ATOM 727 C CA . ARG A 1 96 ? -0.825 6.058 11.957 1.00 98.25 96 ARG A CA 1
ATOM 728 C C . ARG A 1 96 ? -1.628 7.264 11.519 1.00 98.25 96 ARG A C 1
ATOM 730 O O . ARG A 1 96 ? -1.114 8.098 10.782 1.00 98.25 96 ARG A O 1
ATOM 737 N N . ALA A 1 97 ? -2.881 7.353 11.947 1.00 98.25 97 ALA A N 1
ATOM 738 C CA . ALA A 1 97 ? -3.789 8.399 11.497 1.00 98.25 97 ALA A CA 1
ATOM 739 C C . ALA A 1 97 ? -4.664 8.945 12.623 1.00 98.25 97 ALA A C 1
ATOM 741 O O . ALA A 1 97 ? -4.977 8.253 13.585 1.00 98.25 97 ALA A O 1
ATOM 742 N N . GLN A 1 98 ? -5.111 10.184 12.471 1.00 97.00 98 GLN A N 1
ATOM 743 C CA . GLN A 1 98 ? -6.153 10.791 13.289 1.00 97.00 98 GLN A CA 1
ATOM 744 C C . GLN A 1 98 ? -7.458 10.866 12.500 1.00 97.00 98 GLN A C 1
ATOM 746 O O . GLN A 1 98 ? -7.459 10.933 11.267 1.00 97.00 98 GLN A O 1
ATOM 751 N N . ARG A 1 99 ? -8.584 10.876 13.217 1.00 94.12 99 ARG A N 1
ATOM 752 C CA . ARG A 1 99 ? -9.897 11.131 12.619 1.00 94.12 99 ARG A CA 1
ATOM 753 C C . ARG A 1 99 ? -10.027 12.608 12.262 1.00 94.12 99 ARG A C 1
ATOM 755 O O . ARG A 1 99 ? -9.877 13.463 13.128 1.00 94.12 99 ARG A O 1
ATOM 762 N N . ILE A 1 100 ? -10.365 12.893 11.007 1.00 93.12 100 ILE A N 1
ATOM 763 C CA . ILE A 1 100 ? -10.660 14.241 10.511 1.00 93.12 100 ILE A CA 1
ATOM 764 C C . ILE A 1 100 ? -12.058 14.217 9.891 1.00 93.12 100 ILE A C 1
ATOM 766 O O . ILE A 1 100 ? -12.255 13.741 8.772 1.00 93.12 100 ILE A O 1
ATOM 770 N N . GLY A 1 101 ? -13.054 14.693 10.644 1.00 91.25 101 GLY A N 1
ATOM 771 C CA . GLY A 1 101 ? -14.462 14.514 10.282 1.00 91.25 101 GLY A CA 1
ATOM 772 C C . GLY A 1 101 ? -14.819 13.026 10.219 1.00 91.25 101 GLY A C 1
ATOM 773 O O . GLY A 1 101 ? -14.641 12.306 11.197 1.00 91.25 101 GLY A O 1
ATOM 774 N N . THR A 1 102 ? -15.298 12.560 9.064 1.00 91.62 102 THR A N 1
ATOM 775 C CA . THR A 1 102 ? -15.546 11.130 8.799 1.00 91.62 102 THR A CA 1
ATOM 776 C C . THR A 1 102 ? -14.327 10.398 8.231 1.00 91.62 102 THR A C 1
ATOM 778 O O . THR A 1 102 ? -14.374 9.181 8.072 1.00 91.62 102 THR A O 1
ATOM 781 N N . GLY A 1 103 ? -13.259 11.127 7.893 1.00 95.94 103 GLY A N 1
ATOM 782 C CA . GLY A 1 103 ? -12.047 10.607 7.271 1.00 95.94 103 GLY A CA 1
ATOM 783 C C . GLY A 1 103 ? -10.924 10.294 8.261 1.00 95.94 103 GLY A C 1
ATOM 784 O O . GLY A 1 103 ? -11.032 10.521 9.467 1.00 95.94 103 GLY A O 1
ATOM 785 N N . LEU A 1 104 ? -9.812 9.816 7.711 1.00 97.75 104 LEU A N 1
ATOM 786 C CA . LEU A 1 104 ? -8.535 9.606 8.383 1.00 97.75 104 LEU A CA 1
ATOM 787 C C . LEU A 1 104 ? -7.448 10.432 7.691 1.00 97.75 104 LEU A C 1
ATOM 789 O O . LEU A 1 104 ? -7.435 10.523 6.463 1.00 97.75 104 LEU A O 1
ATOM 793 N N . ALA A 1 105 ? -6.523 10.993 8.466 1.00 98.31 105 ALA A N 1
ATOM 794 C CA . ALA A 1 105 ? -5.320 11.645 7.954 1.00 98.31 105 ALA A CA 1
ATOM 795 C C . ALA A 1 105 ? -4.116 11.340 8.849 1.00 98.31 105 ALA A C 1
ATOM 797 O O . ALA A 1 105 ? -4.236 11.339 10.074 1.00 98.31 105 ALA A O 1
ATOM 798 N N . GLY A 1 106 ? -2.961 11.088 8.248 1.00 98.31 106 GLY A N 1
ATOM 799 C CA . GLY A 1 106 ? -1.732 10.778 8.965 1.00 98.31 106 GLY A CA 1
ATOM 800 C C . GLY A 1 106 ? -0.655 10.276 8.023 1.00 98.31 106 GLY A C 1
ATOM 801 O O . GLY A 1 106 ? -0.428 10.886 6.982 1.00 98.31 106 GLY A O 1
ATOM 802 N N . GLU A 1 107 ? 0.000 9.175 8.377 1.00 98.44 107 GLU A N 1
ATOM 803 C CA . GLU A 1 107 ? 1.165 8.671 7.653 1.00 98.44 107 GLU A CA 1
ATOM 804 C C . GLU A 1 107 ? 1.128 7.151 7.478 1.00 98.44 107 GLU A C 1
ATOM 806 O O . GLU A 1 107 ? 0.766 6.414 8.397 1.00 98.44 107 GLU A O 1
ATOM 811 N N . LEU A 1 108 ? 1.542 6.691 6.296 1.00 97.94 108 LEU A N 1
ATOM 812 C CA . LEU A 1 108 ? 2.005 5.331 6.050 1.00 97.94 108 LEU A CA 1
ATOM 813 C C . LEU A 1 108 ? 3.509 5.283 6.333 1.00 97.94 108 LEU A C 1
ATOM 815 O O . LEU A 1 108 ? 4.291 5.980 5.687 1.00 97.94 108 LEU A O 1
ATOM 819 N N . ILE A 1 109 ? 3.903 4.425 7.262 1.00 97.62 109 ILE A N 1
ATOM 820 C CA . ILE A 1 109 ? 5.278 4.211 7.693 1.00 97.62 109 ILE A CA 1
ATOM 821 C C . ILE A 1 109 ? 5.707 2.832 7.204 1.00 97.62 109 ILE A C 1
ATOM 823 O O . ILE A 1 109 ? 5.123 1.813 7.582 1.00 97.62 109 ILE A O 1
ATOM 827 N N . LEU A 1 110 ? 6.725 2.807 6.347 1.00 93.75 110 LEU A N 1
ATOM 828 C CA . LEU A 1 110 ? 7.346 1.585 5.861 1.00 93.75 110 LEU A CA 1
ATOM 829 C C . LEU A 1 110 ? 8.642 1.312 6.615 1.00 93.75 110 LEU A C 1
ATOM 831 O O . LEU A 1 110 ? 9.504 2.192 6.681 1.00 93.75 110 LEU A O 1
ATOM 835 N N . THR A 1 111 ? 8.818 0.079 7.082 1.00 92.19 111 THR A N 1
ATOM 836 C CA . THR A 1 111 ? 10.095 -0.377 7.637 1.00 92.19 111 THR A CA 1
ATOM 8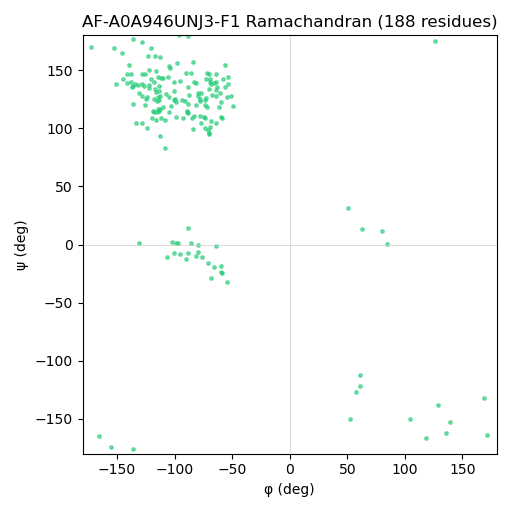37 C C . THR A 1 111 ? 10.953 -0.946 6.511 1.00 92.19 111 THR A C 1
ATOM 839 O O . THR A 1 111 ? 10.618 -1.943 5.871 1.00 92.19 111 THR A O 1
ATOM 842 N N . LYS A 1 112 ? 12.065 -0.276 6.216 1.00 86.38 112 LYS A N 1
ATOM 843 C CA . LYS A 1 112 ? 13.031 -0.674 5.190 1.00 86.38 112 LYS A CA 1
ATOM 844 C C . LYS A 1 112 ? 14.089 -1.606 5.770 1.00 86.38 112 LYS A C 1
ATOM 846 O O . LYS A 1 112 ? 14.107 -1.948 6.955 1.00 86.38 112 LYS A O 1
ATOM 851 N N . ARG A 1 113 ? 15.008 -2.034 4.901 1.00 80.31 113 ARG A N 1
ATOM 852 C CA . ARG A 1 113 ? 16.189 -2.798 5.313 1.00 80.31 113 ARG A CA 1
ATOM 853 C C . ARG A 1 113 ? 16.937 -2.033 6.406 1.00 80.31 113 ARG A C 1
ATOM 855 O O . ARG A 1 113 ? 16.987 -0.810 6.391 1.00 80.31 113 ARG A O 1
ATOM 862 N N . HIS A 1 114 ? 17.506 -2.772 7.353 1.00 84.38 114 HIS A N 1
ATOM 863 C CA . HIS A 1 114 ? 18.230 -2.213 8.501 1.00 84.38 114 HIS A CA 1
ATOM 864 C C . HIS A 1 114 ? 17.384 -1.349 9.458 1.00 84.38 114 HIS A C 1
ATOM 866 O O . HIS A 1 114 ? 17.951 -0.688 10.323 1.00 84.38 114 HIS A O 1
ATOM 872 N N . GLY A 1 115 ? 16.049 -1.392 9.358 1.00 86.44 115 GLY A N 1
ATOM 873 C CA . GLY A 1 115 ? 15.148 -0.690 10.277 1.00 86.44 115 GLY A CA 1
ATOM 874 C C . GLY A 1 115 ? 14.975 0.800 9.980 1.00 86.44 115 GLY A C 1
ATOM 875 O O . GLY A 1 115 ? 14.421 1.520 10.805 1.00 86.44 115 GLY A O 1
ATOM 876 N N . GLU A 1 116 ? 15.441 1.274 8.822 1.00 89.75 116 GLU A N 1
ATOM 877 C CA . GLU A 1 116 ? 15.160 2.636 8.370 1.00 89.75 116 GLU A CA 1
ATOM 878 C C . GLU A 1 116 ? 13.653 2.817 8.140 1.00 89.75 116 GLU A C 1
ATOM 880 O O . GLU A 1 116 ? 12.995 1.958 7.551 1.00 89.75 116 GLU A O 1
ATOM 885 N N . LEU A 1 117 ? 13.098 3.936 8.606 1.00 93.81 117 LEU A N 1
ATOM 886 C CA . LEU A 1 117 ? 11.679 4.244 8.461 1.00 93.81 117 LEU A CA 1
ATOM 887 C C . LEU A 1 117 ? 11.470 5.228 7.313 1.00 93.81 117 LEU A C 1
ATOM 889 O O . LEU A 1 117 ? 12.011 6.333 7.330 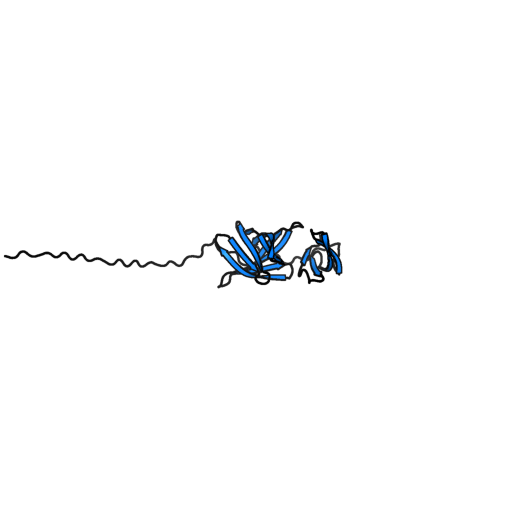1.00 93.81 117 LEU A O 1
ATOM 893 N N . GLN A 1 118 ? 10.629 4.855 6.351 1.00 93.06 118 GLN A N 1
ATOM 894 C CA . GLN A 1 118 ? 10.129 5.775 5.332 1.00 93.06 118 GLN A CA 1
ATOM 895 C C . GLN A 1 118 ? 8.693 6.167 5.673 1.00 93.06 118 GLN A C 1
ATOM 897 O O . GLN A 1 118 ? 7.812 5.311 5.677 1.00 93.06 118 GLN A O 1
ATOM 902 N N . SER A 1 119 ? 8.453 7.458 5.897 1.00 96.56 119 SER A N 1
ATOM 903 C CA . SER A 1 119 ? 7.113 8.003 6.131 1.00 96.56 119 SER A CA 1
ATOM 904 C C . SER A 1 119 ? 6.543 8.662 4.874 1.00 96.56 119 SER A C 1
ATOM 906 O O . SER A 1 119 ? 7.267 9.342 4.143 1.00 96.56 119 SER A O 1
ATOM 908 N N . MET A 1 120 ? 5.252 8.459 4.612 1.00 97.25 120 MET A N 1
ATOM 909 C CA . MET A 1 120 ? 4.515 9.076 3.507 1.00 97.25 120 MET A CA 1
ATOM 910 C C . MET A 1 120 ? 3.144 9.556 3.989 1.00 97.25 120 MET A C 1
ATOM 912 O O . MET A 1 120 ? 2.449 8.780 4.650 1.00 97.25 120 MET A O 1
ATOM 916 N N . PRO A 1 121 ? 2.700 10.773 3.625 1.00 98.50 121 PRO A N 1
ATOM 917 C CA . PRO A 1 121 ? 1.367 11.240 3.977 1.00 98.50 121 PRO A CA 1
ATOM 918 C C . PRO A 1 121 ? 0.281 10.290 3.473 1.00 98.50 121 PRO A C 1
ATOM 920 O O . PRO A 1 121 ? 0.307 9.842 2.325 1.00 98.50 121 PRO A O 1
ATOM 923 N N . PHE A 1 122 ? -0.682 10.016 4.343 1.00 98.62 122 PHE A N 1
ATOM 924 C CA . PHE A 1 122 ? -1.819 9.143 4.113 1.00 98.62 122 PHE A CA 1
ATOM 925 C C . PHE A 1 122 ? -3.117 9.883 4.431 1.00 98.62 122 PHE A C 1
ATOM 927 O O . PHE A 1 122 ? -3.243 10.533 5.471 1.00 98.62 122 PHE A O 1
ATOM 934 N N . ALA A 1 123 ? -4.114 9.736 3.567 1.00 98.50 123 ALA A N 1
ATOM 935 C CA . ALA A 1 123 ? -5.475 10.178 3.834 1.00 98.50 123 ALA A CA 1
ATOM 936 C C . ALA A 1 123 ? -6.472 9.123 3.363 1.00 98.50 123 ALA A C 1
ATOM 938 O O . ALA A 1 123 ? -6.234 8.458 2.358 1.00 98.50 123 ALA A O 1
ATOM 939 N N . ALA A 1 124 ? -7.601 8.985 4.054 1.00 98.38 124 ALA A N 1
ATOM 940 C CA . ALA A 1 124 ? -8.678 8.104 3.622 1.00 98.38 124 ALA A CA 1
ATOM 941 C C . ALA A 1 124 ? -10.060 8.668 3.952 1.00 98.38 124 ALA A C 1
ATOM 943 O O . ALA A 1 124 ? -10.270 9.232 5.024 1.00 98.38 124 ALA A O 1
ATOM 944 N N . THR A 1 125 ? -11.025 8.478 3.056 1.00 97.81 125 THR A N 1
ATOM 945 C CA . THR A 1 125 ? -12.429 8.853 3.278 1.00 97.81 125 THR A CA 1
ATOM 946 C C . THR A 1 125 ? -13.356 7.673 2.995 1.00 97.81 125 THR A C 1
ATOM 948 O O . THR A 1 125 ? -13.136 6.949 2.021 1.00 97.81 125 THR A O 1
ATOM 951 N N . PRO A 1 126 ? -14.389 7.442 3.825 1.00 97.25 126 PRO A N 1
ATOM 952 C CA . PRO A 1 126 ? -15.294 6.317 3.631 1.00 97.25 126 PRO A CA 1
ATOM 953 C C . PRO A 1 126 ? -16.140 6.538 2.373 1.00 97.25 126 PRO A C 1
ATOM 955 O O . PRO A 1 126 ? -16.560 7.661 2.082 1.00 97.25 126 PRO A O 1
ATOM 958 N N . GLY A 1 127 ? -16.404 5.470 1.623 1.00 94.31 127 GLY A N 1
ATOM 959 C CA . GLY A 1 127 ? -17.161 5.554 0.379 1.00 94.31 127 GLY A CA 1
ATOM 960 C C . GLY A 1 127 ? -17.487 4.193 -0.221 1.00 94.31 127 GLY A C 1
ATOM 961 O O . GLY A 1 127 ? -16.984 3.158 0.200 1.00 94.31 127 GLY A O 1
ATOM 962 N N . ALA A 1 128 ? -18.347 4.179 -1.236 1.00 90.31 128 ALA A N 1
ATOM 963 C CA . ALA A 1 128 ? -18.572 2.958 -1.995 1.00 90.31 128 ALA A CA 1
ATOM 964 C C . ALA A 1 128 ? -17.320 2.620 -2.815 1.00 90.31 128 ALA A C 1
ATOM 966 O O . ALA A 1 128 ? -16.708 3.502 -3.424 1.00 90.31 128 ALA A O 1
ATOM 967 N N . ALA A 1 129 ? -16.973 1.333 -2.889 1.00 84.44 129 ALA A N 1
ATOM 968 C CA . ALA A 1 129 ? -15.977 0.882 -3.849 1.00 84.44 129 ALA A CA 1
ATOM 969 C C . ALA A 1 129 ? -16.404 1.346 -5.248 1.00 84.44 129 ALA A C 1
ATOM 971 O O . ALA A 1 129 ? -17.539 1.114 -5.675 1.00 84.44 129 ALA A O 1
ATOM 972 N N . LYS A 1 130 ? -15.506 2.032 -5.962 1.00 76.12 130 LYS A N 1
ATOM 973 C CA . LYS A 1 130 ? -15.774 2.383 -7.356 1.00 76.12 130 LYS A CA 1
ATOM 974 C C . LYS A 1 130 ? -15.872 1.082 -8.141 1.00 76.12 130 LYS A C 1
ATOM 976 O O . LYS A 1 130 ? -14.966 0.253 -8.068 1.00 76.12 130 LYS A O 1
ATOM 981 N N . ALA A 1 131 ? -16.957 0.920 -8.895 1.00 72.38 131 ALA A N 1
ATOM 982 C CA . ALA A 1 131 ? -17.011 -0.120 -9.909 1.00 72.38 131 ALA A CA 1
ATOM 983 C C . ALA A 1 131 ? -15.795 0.046 -10.825 1.00 72.38 131 ALA A C 1
ATOM 985 O O . ALA A 1 131 ? -15.437 1.177 -11.176 1.00 72.38 131 ALA A O 1
ATOM 986 N N . GLU A 1 132 ? -15.157 -1.063 -11.195 1.00 67.50 132 GLU A N 1
ATOM 987 C CA . GLU A 1 132 ? -14.088 -1.007 -12.181 1.00 67.50 132 GLU A CA 1
ATOM 988 C C . GLU A 1 132 ? -14.660 -0.424 -13.474 1.00 67.50 132 GLU A C 1
ATOM 990 O O . GLU A 1 132 ? -15.473 -1.048 -14.155 1.00 67.50 132 GLU A O 1
ATOM 995 N N . GLN A 1 133 ? -14.269 0.809 -13.791 1.00 66.88 133 GLN A N 1
ATOM 996 C CA . GLN A 1 133 ? -14.612 1.396 -15.074 1.00 66.88 133 GLN A CA 1
ATOM 997 C C . GLN A 1 133 ? -13.772 0.719 -16.159 1.00 66.88 133 GLN A C 1
ATOM 999 O O . GLN A 1 133 ? -12.588 0.436 -15.926 1.00 66.88 133 GLN A O 1
ATOM 1004 N N . PRO A 1 134 ? -14.350 0.479 -17.352 1.00 71.00 134 PRO A N 1
ATOM 1005 C CA . PRO A 1 134 ? -13.566 0.108 -18.514 1.00 71.00 134 PRO A CA 1
ATOM 1006 C C . PRO A 1 134 ? -12.438 1.119 -18.671 1.00 71.00 134 PRO A C 1
ATOM 1008 O O . PRO A 1 134 ? -12.665 2.330 -18.640 1.00 71.00 134 PRO A O 1
ATOM 1011 N N . ALA A 1 135 ? -11.216 0.615 -18.786 1.00 75.56 135 ALA A N 1
ATOM 1012 C CA . ALA A 1 135 ? -10.082 1.481 -19.012 1.00 75.56 135 ALA A CA 1
ATOM 1013 C C . ALA A 1 135 ? -10.304 2.235 -20.329 1.00 75.56 135 ALA A C 1
ATOM 1015 O O . ALA A 1 135 ? -10.644 1.618 -21.342 1.00 75.56 135 ALA A O 1
ATOM 1016 N N . ALA A 1 136 ? -10.138 3.558 -20.304 1.00 80.88 136 ALA A N 1
ATOM 1017 C CA . ALA A 1 136 ? -10.214 4.366 -21.514 1.00 80.88 136 ALA A CA 1
ATOM 1018 C C . ALA A 1 136 ? -9.201 3.855 -22.550 1.00 80.88 136 ALA A C 1
ATOM 1020 O O . ALA A 1 136 ? -8.190 3.250 -22.183 1.00 80.88 136 ALA A O 1
ATOM 1021 N N . ALA A 1 137 ? -9.457 4.096 -23.836 1.00 80.06 137 ALA A N 1
ATOM 1022 C CA . ALA A 1 137 ? -8.431 3.875 -24.846 1.00 80.06 137 ALA A CA 1
ATOM 1023 C C . ALA A 1 137 ? -7.197 4.731 -24.510 1.00 80.06 137 ALA A C 1
ATOM 1025 O O . ALA A 1 137 ? -7.330 5.850 -24.012 1.00 80.06 137 ALA A O 1
ATOM 1026 N N . SER A 1 138 ? -6.013 4.178 -24.742 1.00 82.25 138 SER A N 1
ATOM 1027 C CA . SER A 1 138 ? -4.746 4.894 -24.636 1.00 82.25 138 SER A CA 1
ATOM 1028 C C . SER A 1 138 ? -4.046 4.796 -25.983 1.00 82.25 138 SER A C 1
ATOM 1030 O O . SER A 1 138 ? -4.053 3.726 -26.590 1.00 82.25 138 SER A O 1
ATOM 1032 N N . ASP A 1 139 ? -3.459 5.902 -26.436 1.00 85.69 139 ASP A N 1
ATOM 1033 C CA . ASP A 1 139 ? -2.722 5.964 -27.703 1.00 85.69 139 ASP A CA 1
ATOM 1034 C C . ASP A 1 139 ? -1.29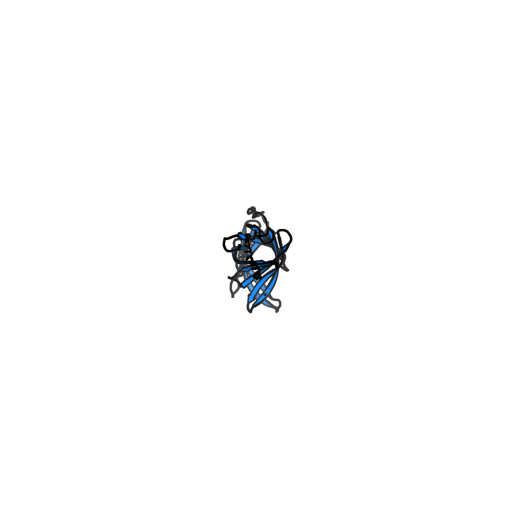8 5.384 -27.587 1.00 85.69 139 ASP A C 1
ATOM 1036 O O . ASP A 1 139 ? -0.598 5.246 -28.589 1.00 85.69 139 ASP A O 1
ATOM 1040 N N . ALA A 1 140 ? -0.865 5.029 -26.372 1.00 89.31 140 ALA A N 1
ATOM 1041 C CA . ALA A 1 140 ? 0.423 4.407 -26.090 1.00 89.31 140 ALA A CA 1
ATOM 1042 C C . ALA A 1 140 ? 0.239 2.978 -25.560 1.00 89.31 140 ALA A C 1
ATOM 1044 O O . ALA A 1 140 ? -0.688 2.709 -24.796 1.00 89.31 140 ALA A O 1
ATOM 1045 N N . ASP A 1 141 ? 1.152 2.077 -25.928 1.00 92.19 141 ASP A N 1
ATOM 1046 C CA . ASP A 1 141 ? 1.258 0.733 -25.355 1.00 92.19 141 ASP A CA 1
ATOM 1047 C C . ASP A 1 141 ? 2.587 0.601 -24.607 1.00 92.19 141 ASP A C 1
ATOM 1049 O O . ASP A 1 141 ? 3.667 0.659 -25.194 1.00 92.19 141 ASP A O 1
ATOM 1053 N N . MET A 1 142 ? 2.488 0.447 -23.290 1.00 94.44 142 MET A N 1
ATOM 1054 C CA . MET A 1 142 ? 3.615 0.286 -22.374 1.00 94.44 142 MET A CA 1
ATOM 1055 C C . MET A 1 142 ? 3.884 -1.188 -22.040 1.00 94.44 142 MET A C 1
ATOM 1057 O O . MET A 1 142 ? 4.772 -1.486 -21.237 1.00 94.44 142 MET A O 1
ATOM 1061 N N . SER A 1 143 ? 3.119 -2.121 -22.616 1.00 95.94 143 SER A N 1
ATOM 1062 C CA . SER A 1 143 ? 3.254 -3.551 -22.342 1.00 95.94 143 SER A CA 1
ATOM 1063 C C . SER A 1 143 ? 4.613 -4.089 -22.786 1.00 95.94 143 SER A C 1
ATOM 1065 O O . SER A 1 143 ? 5.171 -3.682 -23.802 1.00 95.94 143 SER A O 1
ATOM 1067 N N . GLY A 1 144 ? 5.129 -5.066 -22.045 1.00 96.81 144 GLY A N 1
ATOM 1068 C CA . GLY A 1 144 ? 6.369 -5.761 -22.371 1.00 96.81 144 GLY A CA 1
ATOM 1069 C C . GLY A 1 144 ? 7.450 -5.595 -21.313 1.00 96.81 144 GLY A C 1
ATOM 1070 O O . GLY A 1 144 ? 7.191 -5.197 -20.175 1.00 96.81 144 GLY A O 1
ATOM 1071 N N . ARG A 1 145 ? 8.673 -5.967 -21.697 1.00 97.69 145 ARG A N 1
ATOM 1072 C CA . ARG A 1 145 ? 9.851 -5.950 -20.828 1.00 97.69 145 ARG A CA 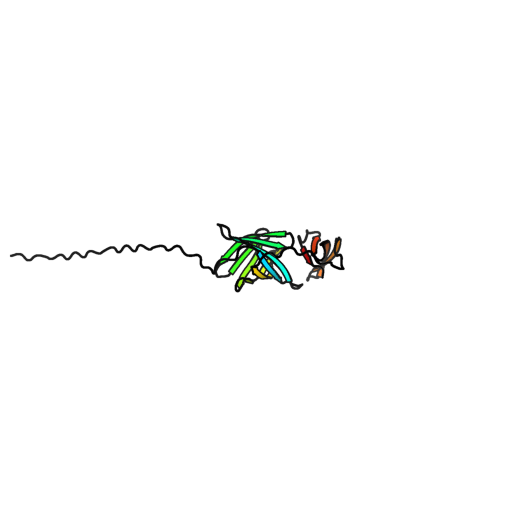1
ATOM 1073 C C . ARG A 1 145 ? 10.782 -4.819 -21.235 1.00 97.69 145 ARG A C 1
ATOM 1075 O O . ARG A 1 145 ? 11.164 -4.719 -22.398 1.00 97.69 145 ARG A O 1
ATOM 1082 N N . TRP A 1 146 ? 11.183 -4.020 -20.259 1.00 96.94 146 TRP A N 1
ATOM 1083 C CA . TRP A 1 146 ? 11.971 -2.809 -20.444 1.00 96.94 146 TRP A CA 1
ATOM 1084 C C . TRP A 1 146 ? 13.264 -2.905 -19.646 1.00 96.94 146 TRP A C 1
ATOM 1086 O O . TRP A 1 146 ? 13.243 -3.285 -18.476 1.00 96.94 146 TRP A O 1
ATOM 1096 N N . ALA A 1 147 ? 14.389 -2.539 -20.261 1.00 96.31 147 ALA A N 1
ATOM 1097 C CA . ALA A 1 147 ? 15.628 -2.323 -19.525 1.00 96.31 147 ALA A CA 1
ATOM 1098 C C . ALA A 1 147 ? 15.516 -1.005 -18.746 1.00 96.31 147 ALA A C 1
ATOM 1100 O O . ALA A 1 147 ? 15.225 0.038 -19.329 1.00 96.31 147 ALA A O 1
ATOM 1101 N N . VAL A 1 148 ? 15.728 -1.065 -17.433 1.00 94.69 148 VAL A N 1
ATOM 1102 C CA . VAL A 1 148 ? 15.546 0.059 -16.507 1.00 94.69 148 VAL A CA 1
ATOM 1103 C C . VAL A 1 148 ? 16.805 0.224 -15.664 1.00 94.69 148 VAL A C 1
ATOM 1105 O O . VAL A 1 148 ? 17.482 -0.751 -15.336 1.00 94.69 148 VAL A O 1
ATOM 1108 N N . GLN A 1 149 ? 17.120 1.465 -15.305 1.00 93.06 149 GLN A N 1
ATOM 1109 C CA . GLN A 1 149 ? 18.184 1.795 -14.363 1.00 93.06 149 GLN A CA 1
ATOM 1110 C C . GLN A 1 149 ? 17.610 2.673 -13.254 1.00 93.06 149 GLN A C 1
ATOM 1112 O O . GLN A 1 149 ? 17.099 3.760 -13.530 1.00 93.06 149 GLN A O 1
ATOM 1117 N N . PHE A 1 150 ? 17.696 2.203 -12.010 1.00 89.69 150 PHE A N 1
ATOM 1118 C CA . PHE A 1 150 ? 17.434 3.033 -10.838 1.00 89.69 150 PHE A CA 1
ATOM 1119 C C . PHE A 1 150 ? 18.723 3.734 -10.429 1.00 89.69 150 PHE A C 1
ATOM 1121 O O . PHE A 1 150 ? 19.759 3.084 -10.298 1.00 89.69 150 PHE A O 1
ATOM 1128 N N . ASN A 1 151 ? 18.643 5.051 -10.262 1.00 90.56 151 ASN A N 1
ATOM 1129 C CA . ASN A 1 151 ? 19.746 5.878 -9.793 1.00 90.56 151 ASN A CA 1
ATOM 1130 C C . ASN A 1 151 ? 19.450 6.244 -8.344 1.00 90.56 151 ASN A C 1
ATOM 1132 O O . ASN A 1 151 ? 18.466 6.936 -8.077 1.00 90.56 151 ASN A O 1
ATOM 1136 N N . GLU A 1 152 ? 20.275 5.753 -7.430 1.00 83.69 152 GLU A N 1
ATOM 1137 C CA . GLU A 1 152 ? 20.127 6.026 -6.007 1.00 83.69 152 GLU A CA 1
ATOM 1138 C C . GLU A 1 152 ? 20.780 7.370 -5.639 1.00 83.69 152 GLU A C 1
ATOM 1140 O O . GLU A 1 152 ? 21.690 7.836 -6.338 1.00 83.69 152 GLU A O 1
ATOM 1145 N N . PRO A 1 153 ? 20.365 8.014 -4.531 1.00 82.06 153 PRO A N 1
ATOM 1146 C CA . PRO A 1 153 ? 20.948 9.285 -4.094 1.00 82.06 153 PRO A CA 1
ATOM 1147 C C . PRO A 1 153 ? 22.458 9.230 -3.816 1.00 82.06 153 PRO A C 1
ATOM 1149 O O . PRO A 1 153 ? 23.130 10.256 -3.894 1.00 82.06 153 PRO A O 1
ATOM 1152 N N . ASP A 1 154 ? 22.995 8.048 -3.500 1.00 86.69 154 ASP A N 1
ATOM 1153 C CA . ASP A 1 154 ? 24.429 7.816 -3.283 1.00 86.69 154 ASP A CA 1
ATOM 1154 C C . ASP A 1 154 ? 25.236 7.673 -4.590 1.00 86.69 154 ASP A C 1
ATOM 1156 O O . ASP A 1 154 ? 26.456 7.501 -4.556 1.00 86.69 154 ASP A O 1
ATOM 1160 N N . GLY A 1 155 ? 24.567 7.770 -5.744 1.00 89.50 155 GLY A N 1
ATOM 1161 C CA . GLY A 1 155 ? 25.156 7.637 -7.073 1.00 89.50 155 GLY A CA 1
ATOM 1162 C C . GLY A 1 155 ? 25.276 6.195 -7.567 1.00 89.50 155 GLY A C 1
ATOM 1163 O O . GLY A 1 155 ? 25.769 5.981 -8.677 1.00 89.50 155 GLY A O 1
ATOM 1164 N N . SER A 1 156 ? 24.838 5.201 -6.788 1.00 88.19 156 SER A N 1
ATOM 1165 C CA . SER A 1 156 ? 24.790 3.817 -7.253 1.00 88.19 156 SER A CA 1
ATOM 1166 C C . SER A 1 156 ? 23.696 3.619 -8.309 1.00 88.19 156 SER A C 1
ATOM 1168 O O . SER A 1 156 ? 22.649 4.271 -8.301 1.00 88.19 156 SER A O 1
ATOM 1170 N N . ILE A 1 157 ? 23.967 2.720 -9.261 1.00 90.88 157 ILE A N 1
ATOM 1171 C CA . ILE A 1 157 ? 23.043 2.374 -10.344 1.00 90.88 157 ILE A CA 1
ATOM 1172 C C . ILE A 1 157 ? 22.638 0.915 -10.191 1.00 90.88 157 ILE A C 1
ATOM 1174 O O . ILE A 1 157 ? 23.485 0.020 -10.206 1.00 90.88 157 ILE A O 1
ATOM 1178 N N . SER A 1 158 ? 21.333 0.676 -10.104 1.00 89.12 158 SER A N 1
ATOM 1179 C CA . SER A 1 158 ? 20.760 -0.664 -10.029 1.00 89.12 158 SER A CA 1
ATOM 1180 C C . SER A 1 158 ? 20.050 -1.009 -11.343 1.00 89.12 158 SER A C 1
ATOM 1182 O O . SER A 1 158 ? 18.980 -0.456 -11.630 1.00 89.12 158 SER A O 1
ATOM 1184 N N . PRO A 1 159 ? 20.624 -1.894 -12.184 1.00 92.44 159 PRO A N 1
ATOM 1185 C CA . PRO A 1 159 ? 19.950 -2.367 -13.385 1.00 92.44 159 PRO A CA 1
ATOM 1186 C C . PRO A 1 159 ? 18.757 -3.248 -13.006 1.00 92.44 159 PRO A C 1
ATOM 1188 O O . PRO A 1 159 ? 18.827 -4.078 -12.098 1.00 92.44 159 PRO A O 1
ATOM 1191 N N . SER A 1 160 ? 17.645 -3.068 -13.707 1.00 95.00 160 SER A N 1
ATOM 1192 C CA . SER A 1 160 ? 16.391 -3.777 -13.463 1.00 95.00 160 SER A CA 1
ATOM 1193 C C . SER A 1 160 ? 15.640 -4.032 -14.767 1.00 95.00 160 SER A C 1
ATOM 1195 O O . SER A 1 160 ? 15.930 -3.434 -15.805 1.00 95.00 160 SER A O 1
ATOM 1197 N N . ILE A 1 161 ? 14.659 -4.927 -14.711 1.00 96.44 161 ILE A N 1
ATOM 1198 C CA . ILE A 1 161 ? 13.730 -5.188 -15.808 1.00 96.44 161 ILE A CA 1
ATOM 1199 C C . ILE A 1 161 ? 12.340 -4.751 -15.363 1.00 96.44 161 ILE A C 1
ATOM 1201 O O . ILE A 1 161 ? 11.784 -5.333 -14.437 1.00 96.44 161 ILE A O 1
ATOM 1205 N N . GLY A 1 162 ? 11.778 -3.740 -16.019 1.00 96.38 162 GLY A N 1
ATOM 1206 C CA . GLY A 1 162 ? 10.362 -3.412 -15.875 1.00 96.38 162 GLY A CA 1
ATOM 1207 C C . GLY A 1 162 ? 9.535 -4.397 -16.691 1.00 96.38 162 GLY A C 1
ATOM 1208 O O . GLY A 1 162 ? 9.797 -4.554 -17.880 1.00 96.38 162 GLY A O 1
ATOM 1209 N N . GLU A 1 163 ? 8.569 -5.071 -16.079 1.00 96.38 163 GLU A N 1
ATOM 1210 C CA . GLU A 1 163 ? 7.645 -5.969 -16.772 1.00 96.38 163 GLU A CA 1
ATOM 1211 C C . GLU A 1 163 ? 6.224 -5.449 -16.601 1.00 96.38 163 GLU A C 1
ATOM 1213 O O . GLU A 1 163 ? 5.713 -5.397 -15.481 1.00 96.38 163 GLU A O 1
ATOM 1218 N N . PHE A 1 164 ? 5.600 -5.047 -17.711 1.00 96.00 164 PHE A N 1
ATOM 1219 C CA . PHE A 1 164 ? 4.295 -4.399 -17.698 1.00 96.00 164 PHE A CA 1
ATOM 1220 C C . PHE A 1 164 ? 3.278 -5.098 -18.596 1.00 96.00 164 PHE A C 1
ATOM 1222 O O . PHE A 1 164 ? 3.592 -5.610 -19.672 1.00 96.00 164 PHE A O 1
ATOM 1229 N N . SER A 1 165 ? 2.023 -5.063 -18.160 1.00 94.12 165 SER A N 1
ATOM 1230 C CA . SER A 1 165 ? 0.849 -5.472 -18.919 1.00 94.12 165 SER A CA 1
ATOM 1231 C C . SER A 1 165 ? -0.183 -4.354 -18.870 1.00 94.12 165 SER A C 1
ATOM 1233 O O . SER A 1 165 ? -0.548 -3.881 -17.791 1.00 94.12 165 SER A O 1
ATOM 1235 N N . GLN A 1 166 ? -0.661 -3.937 -20.038 1.00 93.25 166 GLN A N 1
ATOM 1236 C CA . GLN A 1 166 ? -1.630 -2.860 -20.168 1.00 93.25 166 GLN A CA 1
ATOM 1237 C C . GLN A 1 166 ? -3.000 -3.381 -20.623 1.00 93.25 166 GLN A C 1
ATOM 1239 O O . GLN A 1 166 ? -3.114 -4.304 -21.429 1.00 93.25 166 GLN A O 1
ATOM 1244 N N . ARG A 1 167 ? -4.071 -2.775 -20.103 1.00 90.44 167 ARG A N 1
ATOM 1245 C CA . ARG A 1 167 ? -5.456 -2.965 -20.560 1.00 90.44 167 ARG A CA 1
ATOM 1246 C C . ARG A 1 167 ? -6.113 -1.596 -20.696 1.00 90.44 167 ARG A C 1
ATOM 1248 O O . ARG A 1 167 ? -6.451 -0.989 -19.681 1.00 90.44 167 ARG A O 1
ATOM 1255 N N . GLY A 1 168 ? -6.289 -1.104 -21.925 1.00 90.12 168 GLY A N 1
ATOM 1256 C CA . GLY A 1 168 ? -6.691 0.290 -22.166 1.00 90.12 168 GLY A CA 1
ATOM 1257 C C . GLY A 1 168 ? -5.684 1.241 -21.517 1.00 90.12 168 GLY A C 1
ATOM 1258 O O . GLY A 1 168 ? -4.491 1.076 -21.713 1.00 90.12 168 GLY A O 1
ATOM 1259 N N . SER A 1 169 ? -6.131 2.181 -20.692 1.00 90.75 169 SER A N 1
ATOM 1260 C CA . SER A 1 169 ? -5.251 3.049 -19.907 1.00 90.75 169 SER A CA 1
ATOM 1261 C C . SER A 1 169 ? -4.720 2.418 -18.620 1.00 90.75 169 SER A C 1
ATOM 1263 O O . SER A 1 169 ? -3.861 3.019 -17.993 1.00 90.75 169 SER A O 1
ATOM 1265 N N . ARG A 1 170 ? -5.198 1.247 -18.174 1.00 89.44 170 ARG A N 1
ATOM 1266 C CA . ARG A 1 170 ? -4.703 0.618 -16.933 1.00 89.44 170 ARG A CA 1
ATOM 1267 C C . ARG A 1 170 ? -3.383 -0.087 -17.198 1.00 89.44 170 ARG A C 1
ATOM 1269 O O . ARG A 1 170 ? -3.316 -0.934 -18.085 1.00 89.44 170 ARG A O 1
ATOM 1276 N N . LEU A 1 171 ? -2.380 0.213 -16.385 1.00 91.50 171 LEU A N 1
ATOM 1277 C CA . LEU A 1 171 ? -1.064 -0.409 -16.431 1.00 91.50 171 LEU A CA 1
ATOM 1278 C C . LEU A 1 171 ? -0.843 -1.217 -15.155 1.00 91.50 171 LEU A C 1
ATOM 1280 O O . LEU A 1 171 ? -1.071 -0.720 -14.052 1.00 91.50 171 LEU A O 1
ATOM 1284 N N . PHE A 1 172 ? -0.390 -2.451 -15.313 1.00 92.31 172 PHE A N 1
ATOM 1285 C CA . PHE A 1 172 ? 0.030 -3.328 -14.229 1.00 92.31 172 PHE A CA 1
ATOM 1286 C C . PHE A 1 172 ? 1.472 -3.740 -14.468 1.00 92.31 172 PHE A C 1
ATOM 1288 O O . PHE A 1 172 ? 1.882 -3.862 -15.621 1.00 92.31 172 PHE A O 1
ATOM 1295 N N . GLY A 1 173 ? 2.231 -4.008 -13.415 1.00 93.31 173 GLY A N 1
ATOM 1296 C CA . GLY A 1 173 ? 3.560 -4.567 -13.599 1.00 93.31 173 GLY A CA 1
ATOM 1297 C C . GLY A 1 173 ? 4.390 -4.641 -12.340 1.00 93.31 173 GLY A C 1
ATOM 1298 O O . GLY A 1 173 ? 3.875 -4.534 -11.229 1.00 93.31 173 GLY A O 1
ATOM 1299 N N . THR A 1 174 ? 5.684 -4.832 -12.545 1.00 94.19 174 THR A N 1
ATOM 1300 C CA . THR A 1 174 ? 6.697 -4.871 -11.495 1.00 94.19 174 THR A CA 1
ATOM 1301 C C . THR A 1 174 ? 8.054 -4.445 -12.051 1.00 94.19 174 THR A C 1
ATOM 1303 O O . THR A 1 174 ? 8.242 -4.350 -13.266 1.00 94.19 174 THR A O 1
ATOM 1306 N N . PHE A 1 175 ? 9.015 -4.227 -11.158 1.00 94.19 175 PHE A N 1
ATOM 1307 C CA . PHE A 1 175 ? 10.427 -4.157 -11.508 1.00 94.19 175 PHE A CA 1
ATOM 1308 C C . PHE A 1 175 ? 11.145 -5.356 -10.905 1.00 94.19 175 PHE A C 1
ATOM 1310 O O . PHE A 1 175 ? 11.040 -5.611 -9.709 1.00 94.19 175 PHE A O 1
ATOM 1317 N N . LEU A 1 176 ? 11.883 -6.076 -11.739 1.00 91.75 176 LEU A N 1
ATOM 1318 C CA . LEU A 1 176 ? 12.711 -7.211 -11.359 1.00 91.75 176 LEU A CA 1
ATOM 1319 C C . LEU A 1 176 ? 14.157 -6.732 -11.234 1.00 91.75 176 LEU A C 1
ATOM 1321 O O . LEU A 1 176 ? 14.723 -6.224 -12.204 1.00 91.75 176 LEU A O 1
ATOM 1325 N N . ASN A 1 177 ? 14.765 -6.917 -10.070 1.00 88.06 177 ASN A N 1
ATOM 1326 C CA . ASN A 1 177 ? 16.182 -6.667 -9.836 1.00 88.06 177 ASN A CA 1
ATOM 1327 C C . ASN A 1 177 ? 16.886 -7.967 -9.382 1.00 88.06 177 ASN A C 1
ATOM 1329 O O . ASN A 1 177 ? 16.225 -8.962 -9.078 1.00 88.06 177 ASN A O 1
ATOM 1333 N N . PRO A 1 178 ? 18.231 -8.008 -9.318 1.00 81.94 178 PRO A N 1
ATOM 1334 C CA . PRO A 1 178 ? 18.949 -9.207 -8.868 1.00 81.94 178 PRO A CA 1
ATOM 1335 C C . PRO A 1 178 ? 18.612 -9.657 -7.435 1.00 81.94 178 PRO A C 1
ATOM 1337 O O . PRO A 1 178 ? 18.876 -10.799 -7.072 1.00 81.94 178 PRO A O 1
ATOM 1340 N N . ASN A 1 179 ? 18.039 -8.764 -6.625 1.00 81.38 179 ASN A N 1
ATOM 1341 C CA . ASN A 1 179 ? 17.711 -8.982 -5.220 1.00 81.38 179 ASN A CA 1
ATOM 1342 C C . ASN A 1 179 ? 16.228 -9.339 -4.989 1.00 81.38 179 ASN A C 1
ATOM 1344 O O . ASN A 1 179 ? 15.832 -9.485 -3.830 1.00 81.38 179 ASN A O 1
ATOM 1348 N N . GLY A 1 180 ? 15.417 -9.444 -6.048 1.00 82.69 180 GLY A N 1
ATOM 1349 C CA . GLY A 1 180 ? 13.981 -9.712 -5.980 1.00 82.69 180 GLY A CA 1
ATOM 1350 C C . GLY A 1 180 ? 13.149 -8.829 -6.912 1.00 82.69 180 GLY A C 1
ATOM 1351 O O . GLY A 1 180 ? 13.653 -8.223 -7.854 1.00 82.69 180 GLY A O 1
ATOM 1352 N N . ASP A 1 181 ? 11.850 -8.759 -6.647 1.00 84.81 181 ASP A N 1
ATOM 1353 C CA . ASP A 1 181 ? 10.910 -7.919 -7.387 1.00 84.81 181 ASP A CA 1
ATOM 1354 C C . ASP A 1 181 ? 10.275 -6.839 -6.498 1.00 84.81 181 ASP A C 1
ATOM 1356 O O . ASP A 1 181 ? 10.319 -6.904 -5.268 1.00 84.81 181 ASP A O 1
ATOM 1360 N N . TYR A 1 182 ? 9.698 -5.818 -7.135 1.00 83.62 182 TYR A N 1
ATOM 1361 C CA . TYR A 1 182 ? 9.013 -4.697 -6.476 1.00 83.62 182 TYR A CA 1
ATOM 1362 C C . TYR A 1 182 ? 7.526 -5.003 -6.221 1.00 83.62 182 TYR A C 1
ATOM 1364 O O . TYR A 1 182 ? 6.748 -4.099 -5.918 1.00 83.62 182 TYR A O 1
ATOM 1372 N N . ARG A 1 183 ? 7.123 -6.275 -6.337 1.00 85.25 183 ARG A N 1
ATOM 1373 C CA . ARG A 1 183 ? 5.745 -6.766 -6.261 1.00 85.25 183 ARG A CA 1
ATOM 1374 C C . ARG A 1 183 ? 4.806 -6.019 -7.208 1.00 85.25 183 ARG A C 1
ATOM 1376 O O . ARG A 1 183 ? 5.207 -5.612 -8.297 1.00 85.25 183 ARG A O 1
ATOM 1383 N N . TYR A 1 184 ? 3.538 -5.917 -6.829 1.00 84.50 184 TYR A N 1
ATOM 1384 C CA . TYR A 1 184 ? 2.461 -5.437 -7.671 1.00 84.50 184 TYR A CA 1
ATOM 1385 C C . TYR A 1 184 ? 2.487 -3.915 -7.768 1.00 84.50 184 TYR A C 1
ATOM 1387 O O . TYR A 1 184 ? 2.386 -3.204 -6.772 1.00 84.50 184 TYR A O 1
ATOM 1395 N N . LEU A 1 185 ? 2.565 -3.413 -8.993 1.00 88.94 185 LEU A N 1
ATOM 1396 C CA . LEU A 1 185 ? 2.341 -2.015 -9.321 1.00 88.94 185 LEU A CA 1
ATOM 1397 C C . LEU A 1 185 ? 1.081 -1.916 -10.171 1.00 88.94 185 LEU A C 1
ATOM 1399 O O . LEU A 1 185 ? 0.873 -2.709 -11.094 1.00 88.94 185 LEU A O 1
ATOM 1403 N N . ALA A 1 186 ? 0.249 -0.930 -9.865 1.00 88.94 186 ALA A N 1
ATOM 1404 C CA . ALA A 1 186 ? -0.929 -0.599 -10.644 1.00 88.94 186 ALA A CA 1
ATOM 1405 C C . ALA A 1 186 ? -1.004 0.913 -10.846 1.00 88.94 186 ALA A C 1
ATOM 1407 O O . ALA A 1 186 ? -0.749 1.693 -9.931 1.00 88.94 186 ALA A O 1
ATOM 1408 N N . GLY A 1 187 ? -1.365 1.326 -12.054 1.00 88.12 187 GLY A N 1
ATOM 1409 C CA . GLY A 1 187 ? -1.458 2.730 -12.415 1.00 88.12 187 GLY A CA 1
ATOM 1410 C C . GLY A 1 187 ? -2.207 2.942 -13.721 1.00 88.12 187 GLY A C 1
ATOM 1411 O O . GLY A 1 187 ? -2.901 2.050 -14.219 1.00 88.12 187 GLY A O 1
ATOM 1412 N N . HIS A 1 188 ? -2.063 4.146 -14.271 1.00 87.38 188 HIS A N 1
ATOM 1413 C CA . HIS A 1 188 ? -2.694 4.532 -15.524 1.00 87.38 188 HIS A CA 1
ATOM 1414 C C . HIS A 1 188 ? -1.701 5.204 -16.473 1.00 87.38 188 HIS A C 1
ATOM 1416 O O . HIS A 1 188 ? -0.943 6.073 -16.047 1.00 87.38 188 HIS A O 1
ATOM 1422 N N . VAL A 1 189 ? -1.766 4.844 -17.753 1.00 87.88 189 VAL A N 1
ATOM 1423 C CA . VAL A 1 189 ? -1.153 5.588 -18.859 1.00 87.88 189 VAL A CA 1
ATOM 1424 C C . VAL A 1 189 ? -2.040 6.796 -19.161 1.00 87.88 189 VAL A C 1
ATOM 1426 O O . VAL A 1 189 ? -3.263 6.654 -19.259 1.00 87.88 189 VAL A O 1
ATOM 1429 N N . ARG A 1 190 ? -1.435 7.981 -19.249 1.00 81.06 190 ARG A N 1
ATOM 1430 C CA . ARG A 1 190 ? -2.106 9.265 -19.479 1.00 81.06 190 ARG A CA 1
ATOM 1431 C C . ARG A 1 190 ? -1.413 10.042 -20.582 1.00 81.06 190 ARG A C 1
ATOM 1433 O O . ARG A 1 190 ? -0.191 9.833 -20.740 1.00 81.06 190 ARG A O 1
#

Foldseek 3Di:
DDDDDDDDDDDDDDDDPPPPPDPDDDDPPFDADAAKKFKWWADPVGIDTWIKGWHDDPVGIWIFTGAPPDTQTFDDWDTDPQAIWTARVVFRWIFGWHDDPNKTWGWTWGQDPPRDIDIITMIIHDDHDDDDDQAAADPDDPADKDWDWDQDPVRDIFTWIWHWDDGGQKIWTWIQGPVGIPPIHIDGDD

Mean predicted aligned error: 10.84 Å

Radius of gyration: 29.14 Å; Cα contacts (8 Å, |Δi|>4): 364; chains: 1; bounding box: 63×24×123 Å

Solvent-accessible surface area (backbone atoms only — not comparable to full-atom values): 11372 Å² total; per-residue (Å²): 137,89,85,83,84,84,81,83,81,83,83,81,79,83,80,80,80,80,76,78,81,72,82,81,74,82,61,88,84,74,68,78,79,67,43,35,22,54,24,37,40,50,47,98,94,47,75,44,82,39,37,35,36,35,40,78,54,99,90,46,43,40,36,28,43,34,48,71,93,45,70,47,61,25,75,46,52,47,75,58,94,93,24,37,40,41,28,23,80,94,59,66,25,38,36,46,28,35,76,53,90,87,24,38,40,40,32,40,37,40,51,46,83,94,70,45,75,48,77,31,48,28,38,32,36,72,46,81,75,76,74,86,68,81,51,50,86,48,99,66,85,76,52,46,80,39,89,41,73,48,76,44,97,88,71,50,74,46,64,31,38,36,39,32,49,58,51,52,18,36,34,34,32,38,41,39,40,96,90,47,66,67,54,77,42,57,51,68,64,129

Nearest PDB structures (foldseek):
  2kie-assembly1_A  TM=3.520E-01  e=7.866E-01  Homo sapiens
  7sjn-assembly1_C  TM=1.967E-01  e=2.768E+00  Homo sapiens
  7sjo-assembly1_C  TM=1.778E-01  e=7.646E+00  Homo sapiens

Secondary structure (DSSP, 8-state):
-PPPP-------------------PPPTTSPPPSEEEEEEEEETTEEEEEEEEEEEETTEEEEEEEETTEEEEE-EEEEETTEEEEEETTTTEEEEEEEETTEEEEEEEEE-GGGPEEEEEEEEEE-PPPP-PPPPP-S----EEEEEEEE-TTS-EEEEEEEEEEETTEEEEEEEETTEE---EEEE--